Protein AF-A0A1B2HKQ3-F1 (afdb_monomer)

Organism: NCBI:txid1586287

Foldseek 3Di:
DPPPDDPDDPDPLFQDADDDPLVVLLVVLLVVLVVCLVPDDLVRLPPSLVVLVVVLVVLLVSLVVSLVVSCVVLVVVLVVLVVVLVVLVVVLVVLVVLLVVLVVLLVVLVVVCVVVPVPPPPPPVVLVVLVVVLVVLLVVQLVLQLLVQVVVVDDSVVSSVVSNVVSVLLLVLLLVLLLCVLVVVNVVSVVSVVVSLVSLVVSLVSLLVDQRQPPPPDDPDPDDPDRDPRDSVVSVVSSVVSSVSSVVSSNSSSVSSNVVDDVSVVSSVVSVVSSVVSVVSSVVSVVVSVVSVVSSVVSVVSSVVSVVVSVVSSVVSVVSSVVSSLSSLVSNCVSVVDPVSVVVSPDDDDPPDDPPPPVPPPDPD

Solvent-accessible surface area (backbone atoms only — not comparable to full-atom values): 20436 Å² total; per-residue (Å²): 134,82,80,76,72,76,77,73,76,77,72,79,79,71,70,76,72,85,80,79,63,63,65,61,52,51,52,50,50,54,54,50,58,58,73,41,67,88,74,58,57,94,87,53,67,56,64,62,48,51,48,41,48,53,49,32,52,49,52,42,51,52,47,51,52,52,48,52,56,48,48,66,63,49,49,57,59,45,49,52,34,47,52,52,40,54,55,40,50,53,53,42,53,54,32,50,52,47,27,53,54,27,48,50,51,32,52,53,36,47,57,60,41,61,78,49,62,91,61,79,68,67,83,48,69,61,59,58,55,48,54,52,50,51,53,52,39,53,51,51,49,47,58,58,37,49,64,57,41,69,68,72,77,63,60,67,66,64,39,51,51,50,35,52,52,48,52,51,51,46,49,48,34,25,25,49,20,15,45,24,49,63,70,68,38,54,69,64,17,48,51,33,49,51,54,40,51,50,53,51,51,52,53,30,48,53,39,47,78,48,65,72,79,80,73,76,87,80,65,102,61,94,73,78,90,75,78,73,78,87,59,67,68,58,20,54,52,52,23,50,52,49,48,51,50,52,52,51,43,35,49,50,37,15,54,49,29,33,72,66,61,46,72,60,57,58,49,34,55,49,29,51,52,48,26,52,53,30,47,54,49,34,55,54,44,52,52,56,41,53,54,39,48,51,55,36,50,52,47,53,51,42,55,58,48,33,54,49,48,51,54,52,48,46,51,50,45,50,50,51,33,53,51,52,42,54,50,48,45,50,56,49,32,71,70,68,73,44,75,77,56,53,64,64,63,72,56,79,85,66,82,79,76,62,84,73,63,80,81,61,78,67,73,85,126

pLDDT: mean 83.68, std 14.8, range [41.81, 98.38]

Radius of gyration: 51.33 Å; Cα contacts (8 Å, |Δi|>4): 233; chains: 1; bounding box: 88×63×140 Å

Mean predicted aligned error: 11.17 Å

Secondary structure (DSSP, 8-state):
----------------PPPP-HHHHHHHHHHHHHHTTTT--TT--HHHHHHHHHHHHHHHHHHHHHHHHHHHHHHHHHHHHHHHHHHHHHHHHHHHHHHHHHHHHHHHHHHHHHTTGGG-SSS-HHHHHHHHHHHHHHHHHHHHHHHHHGGG---HHHHHHHHHHHHHHHHHHHHHHHHHHHTT-HHHHHHHHHHHHHHHHHHHHHHHHS------TT----S--------THHHHHHHHHHHHHHHHHHHHHHHHHHHH--HHHHHHHHHHHHHHHHHHHHHHHHHHHHHHHHHHHHHHHHHHHHHHHHHHHHHHHHHHHHHHHHHHHHHHHHHH--GGGGGGGG----SS--TTTTT------

Nearest PDB structures (foldseek):
  3ja6-assembly1_I  TM=2.914E-01  e=5.028E-02  Escherichia coli
  8tv0-assembly1_E  TM=2.842E-01  e=2.192E-01  Xenorhabdus nematophila
  8i7o-assembly1_B3  TM=1.905E-01  e=9.145E-02  Mus musculus
  7zr1-assembly1_D  TM=2.019E-01  e=3.808E-01  Thermochaetoides thermophila
  9cpc-assembly1_3R  TM=2.700E-01  e=2.631E+00  Sus scrofa

Sequence (365 aa):
MSVARKPEEPQSLEFTPSAVDEAAARAEVERLAEGLRHSVDEAVGHPLDNLINAWSDKWVADAEAEHATYLARVEAPLGAANTRLNELDVVRTLAARRVDETEQARSAAVATLDNDKPLLGGRPRATYLHVLALLFTAGADVAAFILVVNRMGGQTFVNAMLVVGLSVCVLYLAHTAGTLVHKKKYVLSALCLVVWLAVGLLVAWIRLITPSSVRTQGKLTLGTSQRVAENPDYAYAGAGMFLALYIGGGLAACIGAYLTHHEGRSSFVATVRANRRAADQLKQTEGTHGDARKVWQAQVAARDAAAKVLAQQVARRRALAEELKQYARVLFAQKARDPSVTDAILAQDHRPYDYTTNGSSGRPS

Structure (mmCIF, N/CA/C/O backbone):
data_AF-A0A1B2HKQ3-F1
#
_entry.id   AF-A0A1B2HKQ3-F1
#
loop_
_atom_site.group_PDB
_atom_site.id
_atom_site.type_symbol
_atom_site.label_atom_id
_atom_site.label_alt_id
_atom_site.label_comp_id
_atom_site.label_asym_id
_atom_site.label_entity_id
_atom_site.label_seq_id
_atom_site.pdbx_PDB_ins_code
_atom_site.Cartn_x
_atom_site.Cartn_y
_atom_site.Cartn_z
_atom_site.occupancy
_atom_site.B_iso_or_equiv
_atom_site.auth_seq_id
_atom_site.auth_comp_id
_atom_site.auth_asym_id
_atom_site.auth_atom_id
_atom_site.pdbx_PDB_model_num
ATOM 1 N N . MET A 1 1 ? 13.974 14.092 14.464 1.00 44.88 1 MET A N 1
ATOM 2 C CA . MET A 1 1 ? 13.319 14.614 13.247 1.00 44.88 1 MET A CA 1
ATOM 3 C C . MET A 1 1 ? 14.271 14.365 12.091 1.00 44.88 1 MET A C 1
ATOM 5 O O . MET A 1 1 ? 15.278 15.048 11.999 1.00 44.88 1 MET A O 1
ATOM 9 N N . SER A 1 2 ? 14.036 13.306 11.311 1.00 53.97 2 SER A N 1
ATOM 10 C CA . SER A 1 2 ? 14.840 13.021 10.119 1.00 53.97 2 SER A CA 1
ATOM 11 C C . SER A 1 2 ? 14.457 14.043 9.054 1.00 53.97 2 SER A C 1
ATOM 13 O O . SER A 1 2 ? 13.272 14.181 8.747 1.00 53.97 2 SER A O 1
ATOM 15 N N . VAL A 1 3 ? 15.425 14.816 8.562 1.00 55.97 3 VAL A N 1
ATOM 16 C CA . VAL A 1 3 ? 15.211 15.742 7.448 1.00 55.97 3 VAL A CA 1
ATOM 17 C C . VAL A 1 3 ? 14.876 14.877 6.240 1.00 55.97 3 VAL A C 1
ATOM 19 O O . VAL A 1 3 ? 15.748 14.198 5.703 1.00 55.97 3 VAL A O 1
ATOM 22 N N . ALA A 1 4 ? 13.597 14.842 5.863 1.00 58.12 4 ALA A N 1
ATOM 23 C CA . ALA A 1 4 ? 13.147 14.167 4.658 1.00 58.12 4 ALA A CA 1
ATOM 24 C C . ALA A 1 4 ? 13.872 14.817 3.475 1.00 58.12 4 ALA A C 1
ATOM 26 O O . ALA A 1 4 ? 13.554 15.939 3.079 1.00 58.12 4 ALA A O 1
ATOM 27 N N . ARG A 1 5 ? 14.914 14.143 2.976 1.00 67.62 5 ARG A N 1
ATOM 28 C CA . ARG A 1 5 ? 15.655 14.559 1.789 1.00 67.62 5 ARG A CA 1
ATOM 29 C C . ARG A 1 5 ? 14.618 14.698 0.680 1.00 67.62 5 ARG A C 1
ATOM 31 O O . ARG A 1 5 ? 13.902 13.736 0.402 1.00 67.62 5 ARG A O 1
ATOM 38 N N . LYS A 1 6 ? 14.474 15.910 0.135 1.00 68.38 6 LYS A N 1
ATOM 39 C CA . LYS A 1 6 ? 13.569 16.177 -0.986 1.00 68.38 6 LYS A CA 1
ATOM 40 C C . LYS A 1 6 ? 13.891 15.118 -2.049 1.00 68.38 6 LYS A C 1
ATOM 42 O O . LYS A 1 6 ? 15.076 14.996 -2.364 1.00 68.38 6 LYS A O 1
ATOM 47 N N . PRO A 1 7 ? 12.923 14.300 -2.497 1.00 66.44 7 PRO A N 1
ATOM 48 C CA . PRO A 1 7 ? 13.200 13.301 -3.516 1.00 66.44 7 PRO A CA 1
ATOM 49 C C . PRO A 1 7 ? 13.776 14.059 -4.707 1.00 66.44 7 PRO A C 1
ATOM 51 O O . PRO A 1 7 ? 13.120 14.963 -5.225 1.00 66.44 7 PRO A O 1
ATOM 54 N N . GLU A 1 8 ? 15.040 13.786 -5.039 1.00 64.75 8 GLU A N 1
ATOM 55 C CA . GLU A 1 8 ? 15.622 14.274 -6.282 1.00 64.75 8 GLU A CA 1
ATOM 56 C C . GLU A 1 8 ? 14.671 13.826 -7.382 1.00 64.75 8 GLU A C 1
ATOM 58 O O . GLU A 1 8 ? 14.312 12.645 -7.451 1.00 64.75 8 GLU A O 1
ATOM 63 N N . GLU A 1 9 ? 14.167 14.788 -8.156 1.00 59.38 9 GLU A N 1
ATOM 64 C CA . GLU A 1 9 ? 13.337 14.464 -9.303 1.00 59.38 9 GLU A CA 1
ATOM 65 C C . GLU A 1 9 ? 14.129 13.465 -10.145 1.00 59.38 9 GLU A C 1
ATOM 67 O O . GLU A 1 9 ? 15.300 13.729 -10.442 1.00 59.38 9 GLU A O 1
ATOM 72 N N . PRO A 1 10 ? 13.553 12.290 -10.450 1.00 61.53 10 PRO A N 1
ATOM 73 C CA . PRO A 1 10 ? 14.262 11.286 -11.214 1.00 61.53 10 PRO A CA 1
ATOM 74 C C . PRO A 1 10 ? 14.663 11.944 -12.529 1.00 61.53 10 PRO A C 1
ATOM 76 O O . PRO A 1 10 ? 13.790 12.320 -13.313 1.00 61.53 10 PRO A O 1
ATOM 79 N N . GLN A 1 11 ? 15.971 12.133 -12.744 1.00 68.12 11 GLN A N 1
ATOM 80 C CA . GLN A 1 11 ? 16.487 12.553 -14.043 1.00 68.12 11 GLN A CA 1
ATOM 81 C C . GLN A 1 11 ? 15.817 11.664 -15.084 1.00 68.12 11 GLN A C 1
ATOM 83 O O . GLN A 1 11 ? 15.795 10.443 -14.912 1.00 68.12 11 GLN A O 1
ATOM 88 N N . SER A 1 12 ? 15.204 12.265 -16.103 1.00 66.62 12 SER A N 1
ATOM 89 C CA . SER A 1 12 ? 14.512 11.515 -17.145 1.00 66.62 12 SER A CA 1
ATOM 90 C C . SER A 1 12 ? 15.487 10.496 -17.732 1.00 66.62 12 SER A C 1
ATOM 92 O O . SER A 1 12 ? 16.436 10.870 -18.421 1.00 66.62 12 SER A O 1
ATOM 94 N N . LEU A 1 13 ? 15.279 9.212 -17.423 1.00 80.25 13 LEU A N 1
ATOM 95 C CA . LEU A 1 13 ? 16.104 8.090 -17.884 1.00 80.25 13 LEU A CA 1
ATOM 96 C C . LEU A 1 13 ? 15.769 7.756 -19.344 1.00 80.25 13 LEU A C 1
ATOM 98 O O . LEU A 1 13 ? 15.523 6.602 -19.694 1.00 80.25 13 LEU A O 1
ATOM 102 N N . GLU A 1 14 ? 15.690 8.777 -20.189 1.00 94.06 14 GLU A N 1
ATOM 103 C CA . GLU A 1 14 ? 15.475 8.615 -21.616 1.00 94.06 14 GLU A CA 1
ATOM 104 C C . GLU A 1 14 ? 16.791 8.179 -22.265 1.00 94.06 14 GLU A C 1
ATOM 106 O O . GLU A 1 14 ? 17.855 8.751 -22.014 1.00 94.06 14 GLU A O 1
ATOM 111 N N . PHE A 1 15 ? 16.732 7.106 -23.051 1.00 96.75 15 PHE A N 1
ATOM 112 C CA . PHE A 1 15 ? 17.886 6.618 -23.789 1.00 96.75 15 PHE A CA 1
ATOM 113 C C . PHE A 1 15 ? 18.048 7.424 -25.078 1.00 96.75 15 PHE A C 1
ATOM 115 O O . PHE A 1 15 ? 17.301 7.228 -26.036 1.00 96.75 15 PHE A O 1
ATOM 122 N N . THR A 1 16 ? 19.054 8.295 -25.098 1.00 96.69 16 THR A N 1
ATOM 123 C CA . THR A 1 16 ? 19.409 9.108 -26.266 1.00 96.69 16 THR A CA 1
ATOM 124 C C . THR A 1 16 ? 20.813 8.722 -26.727 1.00 96.69 16 THR A C 1
ATOM 126 O O . THR A 1 16 ? 21.783 9.211 -26.145 1.00 96.69 16 THR A O 1
ATOM 129 N N . PRO A 1 17 ? 20.951 7.822 -27.718 1.00 96.12 17 PRO A N 1
ATOM 130 C CA . PRO A 1 17 ? 22.262 7.428 -28.217 1.00 96.12 17 PRO A CA 1
ATOM 131 C C . PRO A 1 17 ? 22.938 8.573 -28.970 1.00 96.12 17 PRO A C 1
ATOM 133 O O . PRO A 1 17 ? 22.267 9.447 -29.529 1.00 96.12 17 PRO A O 1
ATOM 136 N N . SER A 1 18 ? 24.268 8.545 -29.026 1.00 97.25 18 SER A N 1
ATOM 137 C CA . SER A 1 18 ? 25.063 9.565 -29.709 1.00 97.25 18 SER A CA 1
ATOM 138 C C . SER A 1 18 ? 24.679 9.658 -31.187 1.00 97.25 18 SER A C 1
ATOM 140 O O . SER A 1 18 ? 24.504 8.649 -31.874 1.00 97.25 18 SER A O 1
ATOM 142 N N . ALA A 1 19 ? 24.539 10.877 -31.703 1.00 97.38 19 ALA A N 1
ATOM 143 C CA . ALA A 1 19 ? 24.290 11.083 -33.124 1.00 97.38 19 ALA A CA 1
ATOM 144 C C . ALA A 1 19 ? 25.555 10.765 -33.939 1.00 97.38 19 ALA A C 1
ATOM 146 O O . ALA A 1 19 ? 26.667 11.081 -33.518 1.00 97.38 19 ALA A O 1
ATOM 147 N N . VAL A 1 20 ? 25.380 10.160 -35.116 1.00 97.56 20 VAL A N 1
ATOM 148 C CA . VAL A 1 20 ? 26.464 10.042 -36.099 1.00 97.56 20 VAL A CA 1
ATOM 149 C C . VAL A 1 20 ? 26.599 11.384 -36.811 1.00 97.56 20 VAL A C 1
ATOM 151 O O . VAL A 1 20 ? 25.595 11.955 -37.237 1.00 97.56 20 VAL A O 1
ATOM 154 N N . ASP A 1 21 ? 27.825 11.885 -36.951 1.00 98.12 21 ASP A N 1
ATOM 155 C CA . ASP A 1 21 ? 28.100 13.075 -37.758 1.00 98.12 21 ASP A CA 1
ATOM 156 C C . ASP A 1 21 ? 28.038 12.711 -39.250 1.00 98.12 21 ASP A C 1
ATOM 158 O O . ASP A 1 21 ? 29.025 12.315 -39.875 1.00 98.12 21 ASP A O 1
ATOM 162 N N . GLU A 1 22 ? 26.828 12.792 -39.808 1.00 98.12 22 GLU A N 1
ATOM 163 C CA . GLU A 1 22 ? 26.546 12.455 -41.207 1.00 98.12 22 GLU A CA 1
ATOM 164 C C . GLU A 1 22 ? 27.363 13.327 -42.178 1.00 98.12 22 GLU A C 1
ATOM 166 O O . GLU A 1 22 ? 27.788 12.851 -43.232 1.00 98.12 22 GLU A O 1
ATOM 171 N N . ALA A 1 23 ? 27.619 14.592 -41.823 1.00 97.88 23 ALA A N 1
ATOM 172 C CA . ALA A 1 23 ? 28.367 15.524 -42.660 1.00 97.88 23 ALA A CA 1
ATOM 173 C C . ALA A 1 23 ? 29.856 15.163 -42.699 1.00 97.88 23 ALA A C 1
ATOM 175 O O . ALA A 1 23 ? 30.442 15.107 -43.782 1.00 97.88 23 ALA A O 1
ATOM 176 N N . ALA A 1 24 ? 30.450 14.850 -41.543 1.00 98.00 24 ALA A N 1
ATOM 177 C CA . ALA A 1 24 ? 31.829 14.379 -41.475 1.00 98.00 24 ALA A CA 1
ATOM 178 C C . ALA A 1 24 ? 32.014 13.051 -42.224 1.00 98.00 24 ALA A C 1
ATOM 180 O O . ALA A 1 24 ? 32.982 12.896 -42.966 1.00 98.00 24 ALA A O 1
ATOM 181 N N . ALA A 1 25 ? 31.063 12.118 -42.093 1.00 97.94 25 ALA A N 1
ATOM 182 C CA . ALA A 1 25 ? 31.102 10.855 -42.826 1.00 97.94 25 ALA A CA 1
ATOM 183 C C . ALA A 1 25 ? 31.064 11.073 -44.350 1.00 97.94 25 ALA A C 1
ATOM 185 O O . ALA A 1 25 ? 31.863 10.481 -45.074 1.00 97.94 25 ALA A O 1
ATOM 186 N N . ARG A 1 26 ? 30.189 11.963 -44.846 1.00 98.00 26 ARG A N 1
ATOM 187 C CA . ARG A 1 26 ? 30.122 12.321 -46.276 1.00 98.00 26 ARG A CA 1
ATOM 188 C C . ARG A 1 26 ? 31.409 12.978 -46.772 1.00 98.00 26 ARG A C 1
ATOM 190 O O . ARG A 1 26 ? 31.911 12.588 -47.824 1.00 98.00 26 ARG A O 1
ATOM 197 N N . ALA A 1 27 ? 31.950 13.930 -46.012 1.00 97.81 27 ALA A N 1
ATOM 198 C CA . ALA A 1 27 ? 33.204 14.602 -46.351 1.00 97.81 27 ALA A CA 1
ATOM 199 C C . ALA A 1 27 ? 34.378 13.611 -46.431 1.00 97.81 27 ALA A C 1
ATOM 201 O O . ALA A 1 27 ? 35.222 13.710 -47.320 1.00 97.81 27 ALA A O 1
ATOM 202 N N . GLU A 1 28 ? 34.410 12.615 -45.543 1.00 97.75 28 GLU A N 1
ATOM 203 C CA . GLU A 1 28 ? 35.435 11.574 -45.559 1.00 97.75 28 GLU A CA 1
ATOM 204 C C . GLU A 1 28 ? 35.293 10.632 -46.766 1.00 97.75 28 GLU A C 1
ATOM 206 O O . GLU A 1 28 ? 36.295 10.317 -47.411 1.00 97.75 28 GLU A O 1
ATOM 211 N N . VAL A 1 29 ? 34.067 10.230 -47.133 1.00 96.44 29 VAL A N 1
ATOM 212 C CA . VAL A 1 29 ? 33.820 9.465 -48.373 1.00 96.44 29 VAL A CA 1
ATOM 213 C C . VAL A 1 29 ? 34.310 10.237 -49.596 1.00 96.44 29 VAL A C 1
ATOM 215 O O . VAL A 1 29 ? 34.995 9.667 -50.443 1.00 96.44 29 VAL A O 1
ATOM 218 N N . GLU A 1 30 ? 34.009 11.533 -49.682 1.00 96.38 30 GLU A N 1
ATOM 219 C CA . GLU A 1 30 ? 34.447 12.385 -50.790 1.00 96.38 30 GLU A CA 1
ATOM 220 C C . GLU A 1 30 ? 35.976 12.482 -50.866 1.00 96.38 30 GLU A C 1
ATOM 222 O O . GLU A 1 30 ? 36.567 12.290 -51.935 1.00 96.38 30 GLU A O 1
ATOM 227 N N . ARG A 1 31 ? 36.627 12.690 -49.715 1.00 96.19 31 ARG A N 1
ATOM 228 C CA . ARG A 1 31 ? 38.088 12.724 -49.596 1.00 96.19 31 ARG A CA 1
ATOM 229 C C . ARG A 1 31 ? 38.725 11.414 -50.069 1.00 96.19 31 ARG A C 1
ATOM 231 O O . ARG A 1 31 ? 39.710 11.440 -50.809 1.00 96.19 31 ARG A O 1
ATOM 238 N N . LEU A 1 32 ? 38.177 10.270 -49.657 1.00 94.50 32 LEU A N 1
ATOM 239 C CA . LEU A 1 32 ? 38.672 8.947 -50.049 1.00 94.50 32 LEU A CA 1
ATOM 240 C C . LEU A 1 32 ? 38.432 8.659 -51.535 1.00 94.50 32 LEU A C 1
ATOM 242 O O . LEU A 1 32 ? 39.331 8.162 -52.211 1.00 94.50 32 LEU A O 1
ATOM 246 N N . ALA A 1 33 ? 37.264 9.027 -52.063 1.00 91.81 33 ALA A N 1
ATOM 247 C CA . ALA A 1 33 ? 36.940 8.877 -53.478 1.00 91.81 33 ALA A CA 1
ATOM 248 C C . ALA A 1 33 ? 37.839 9.740 -54.387 1.00 91.81 33 ALA A C 1
ATOM 250 O O . ALA A 1 33 ? 38.111 9.354 -55.521 1.00 91.81 33 ALA A O 1
ATOM 251 N N . GLU A 1 34 ? 38.318 10.907 -53.934 1.00 92.62 34 GLU A N 1
ATOM 252 C CA . GLU A 1 34 ? 39.339 11.683 -54.665 1.00 92.62 34 GLU A CA 1
ATOM 253 C C . GLU A 1 34 ? 40.713 11.008 -54.631 1.00 92.62 34 GLU A C 1
ATOM 255 O O . GLU A 1 34 ? 41.362 10.895 -55.668 1.00 92.62 34 GLU A O 1
ATOM 260 N N . GLY A 1 35 ? 41.137 10.495 -53.472 1.00 90.81 35 GLY A N 1
ATOM 261 C CA . GLY A 1 35 ? 42.428 9.809 -53.343 1.00 90.81 35 GLY A CA 1
ATOM 262 C C . GLY A 1 35 ? 42.538 8.528 -54.178 1.00 90.81 35 GLY A C 1
ATOM 263 O O . GLY A 1 35 ? 43.623 8.178 -54.637 1.00 90.81 35 GLY A O 1
ATOM 264 N N . LEU A 1 36 ? 41.415 7.848 -54.411 1.00 89.31 36 LEU A N 1
ATOM 265 C CA . LEU A 1 36 ? 41.335 6.595 -55.166 1.00 89.31 36 LEU A CA 1
ATOM 266 C C . LEU A 1 36 ? 41.244 6.774 -56.693 1.00 89.31 36 LEU A C 1
ATOM 268 O O . LEU A 1 36 ? 41.207 5.794 -57.436 1.00 89.31 36 LEU A O 1
ATOM 272 N N . ARG A 1 37 ? 41.246 8.016 -57.188 1.00 81.38 37 ARG A N 1
ATOM 273 C CA . ARG A 1 37 ? 40.987 8.352 -58.598 1.00 81.38 37 ARG A CA 1
ATOM 274 C C . ARG A 1 37 ? 41.890 7.648 -59.621 1.00 81.38 37 ARG A C 1
ATOM 276 O O . ARG A 1 37 ? 41.465 7.445 -60.752 1.00 81.38 37 ARG A O 1
ATOM 283 N N . HIS A 1 38 ? 43.128 7.318 -59.260 1.00 81.94 38 HIS A N 1
ATOM 284 C CA . HIS A 1 38 ? 44.114 6.728 -60.178 1.00 81.94 38 HIS A CA 1
ATOM 285 C C . HIS A 1 38 ? 44.447 5.263 -59.872 1.00 81.94 38 HIS A C 1
ATOM 287 O O . HIS A 1 38 ? 45.300 4.684 -60.539 1.00 81.94 38 HIS A O 1
ATOM 293 N N . SER A 1 39 ? 43.819 4.678 -58.851 1.00 75.69 39 SER A N 1
ATOM 294 C CA . SER A 1 39 ? 44.168 3.355 -58.321 1.00 75.69 39 SER A CA 1
ATOM 295 C C . SER A 1 39 ? 43.028 2.340 -58.379 1.00 75.69 39 SER A C 1
ATOM 297 O O . SER A 1 39 ? 43.243 1.177 -58.044 1.00 75.69 39 SER A O 1
ATOM 299 N N . VAL A 1 40 ? 41.834 2.754 -58.802 1.00 65.62 40 VAL A N 1
ATOM 300 C CA . VAL A 1 40 ? 40.658 1.886 -58.893 1.00 65.62 40 VAL A CA 1
ATOM 301 C C . VAL A 1 40 ? 40.451 1.492 -60.351 1.00 65.62 40 VAL A C 1
ATOM 303 O O . VAL A 1 40 ? 39.981 2.290 -61.156 1.00 65.62 40 VAL A O 1
ATOM 306 N N . ASP A 1 41 ? 40.839 0.260 -60.678 1.00 64.81 41 ASP A N 1
ATOM 307 C CA . ASP A 1 41 ? 40.326 -0.452 -61.851 1.00 64.81 41 ASP A CA 1
ATOM 308 C C . ASP A 1 41 ? 38.812 -0.679 -61.648 1.00 64.81 41 ASP A C 1
ATOM 310 O O . ASP A 1 41 ? 38.362 -0.846 -60.511 1.00 64.81 41 ASP A O 1
ATOM 314 N N . GLU A 1 42 ? 38.009 -0.644 -62.710 1.00 57.59 42 GLU A N 1
ATOM 315 C CA . GLU A 1 42 ? 36.533 -0.575 -62.673 1.00 57.59 42 GLU A CA 1
ATOM 316 C C . GLU A 1 42 ? 35.877 -1.737 -61.900 1.00 57.59 42 GLU A C 1
ATOM 318 O O . GLU A 1 42 ? 34.749 -1.624 -61.421 1.00 57.59 42 GLU A O 1
ATOM 323 N N . ALA A 1 43 ? 36.610 -2.833 -61.685 1.00 56.06 43 ALA A N 1
ATOM 324 C CA . ALA A 1 43 ? 36.193 -3.975 -60.873 1.00 56.06 43 ALA A CA 1
ATOM 325 C C . ALA A 1 43 ? 36.363 -3.785 -59.344 1.00 56.06 43 ALA A C 1
ATOM 327 O O . ALA A 1 43 ? 35.938 -4.635 -58.560 1.00 56.06 43 ALA A O 1
ATOM 328 N N . VAL A 1 44 ? 36.991 -2.698 -58.883 1.00 56.84 44 VAL A N 1
ATOM 329 C CA . VAL A 1 44 ? 37.481 -2.539 -57.500 1.00 56.84 44 VAL A CA 1
ATOM 330 C C . VAL A 1 44 ? 36.648 -1.525 -56.703 1.00 56.84 44 VAL A C 1
ATOM 332 O O . VAL A 1 44 ? 37.153 -0.903 -55.782 1.00 56.84 44 VAL A O 1
ATOM 335 N N . GLY A 1 45 ? 35.348 -1.362 -56.972 1.00 61.41 45 GLY A N 1
ATOM 336 C CA . GLY A 1 45 ? 34.445 -0.574 -56.102 1.00 61.41 45 GLY A CA 1
ATOM 337 C C . GLY A 1 45 ? 34.322 -1.118 -54.660 1.00 61.41 45 GLY A C 1
ATOM 338 O O . GLY A 1 45 ? 33.882 -0.422 -53.747 1.00 61.41 45 GLY A O 1
ATOM 339 N N . HIS A 1 46 ? 34.774 -2.353 -54.431 1.00 70.44 46 HIS A N 1
ATOM 340 C CA . HIS A 1 46 ? 34.650 -3.085 -53.171 1.00 70.44 46 HIS A CA 1
ATOM 341 C C . HIS A 1 46 ? 35.364 -2.495 -51.936 1.00 70.44 46 HIS A C 1
ATOM 343 O O . HIS A 1 46 ? 34.792 -2.592 -50.851 1.00 70.44 46 HIS A O 1
ATOM 349 N N . PRO A 1 47 ? 36.575 -1.903 -51.993 1.00 83.88 47 PRO A N 1
ATOM 350 C CA . PRO A 1 47 ? 37.276 -1.463 -50.788 1.00 83.88 47 PRO A CA 1
ATOM 351 C C . PRO A 1 47 ? 36.588 -0.303 -50.066 1.00 83.88 47 PRO A C 1
ATOM 353 O O . PRO A 1 47 ? 36.577 -0.298 -48.836 1.00 83.88 47 PRO A O 1
ATOM 356 N N . LEU A 1 48 ? 36.000 0.658 -50.793 1.00 88.00 48 LEU A N 1
ATOM 357 C CA . LEU A 1 48 ? 35.294 1.779 -50.163 1.00 88.00 48 LEU A CA 1
ATOM 358 C C . LEU A 1 48 ? 33.940 1.333 -49.596 1.00 88.00 48 LEU A C 1
ATOM 360 O O . LEU A 1 48 ? 33.614 1.699 -48.470 1.00 88.00 48 LEU A O 1
ATOM 364 N N . ASP A 1 49 ? 33.212 0.463 -50.303 1.00 89.38 49 ASP A N 1
ATOM 365 C CA . ASP A 1 49 ? 31.980 -0.147 -49.785 1.00 89.38 49 ASP A CA 1
ATOM 366 C C . ASP A 1 49 ? 32.258 -0.977 -48.516 1.00 89.38 49 ASP A C 1
ATOM 368 O O . ASP A 1 49 ? 31.524 -0.875 -47.529 1.00 89.38 49 ASP A O 1
ATOM 372 N N . ASN A 1 50 ? 33.362 -1.733 -48.489 1.00 88.00 50 ASN A N 1
ATOM 373 C CA . ASN A 1 50 ? 33.817 -2.476 -47.309 1.00 88.00 50 ASN A CA 1
ATOM 374 C C . ASN A 1 50 ? 34.216 -1.557 -46.151 1.00 88.00 50 ASN A C 1
ATOM 376 O O . ASN A 1 50 ? 33.919 -1.861 -44.996 1.00 88.00 50 ASN A O 1
ATOM 380 N N . LEU A 1 51 ? 34.854 -0.421 -46.436 1.00 91.38 51 LEU A N 1
ATOM 381 C CA . LEU A 1 51 ? 35.182 0.566 -45.413 1.00 91.38 51 LEU A CA 1
ATOM 382 C C . LEU A 1 51 ? 33.921 1.216 -44.826 1.00 91.38 51 LEU A C 1
ATOM 384 O O . LEU A 1 51 ? 33.811 1.331 -43.607 1.00 91.38 51 LEU A O 1
ATOM 388 N N . ILE A 1 52 ? 32.951 1.587 -45.667 1.00 93.69 52 ILE A N 1
ATOM 389 C CA . ILE A 1 52 ? 31.663 2.144 -45.225 1.00 93.69 52 ILE A CA 1
ATOM 390 C C . ILE A 1 52 ? 30.886 1.110 -44.398 1.00 93.69 52 ILE A C 1
ATOM 392 O O . ILE A 1 52 ? 30.292 1.456 -43.377 1.00 93.69 52 ILE A O 1
ATOM 396 N N . ASN A 1 53 ? 30.933 -0.170 -44.780 1.00 92.75 53 ASN A N 1
ATOM 397 C CA . ASN A 1 53 ? 30.405 -1.262 -43.962 1.00 92.75 53 ASN A CA 1
ATOM 398 C C . ASN A 1 53 ? 31.083 -1.321 -42.591 1.00 92.75 53 ASN A C 1
ATOM 400 O O . ASN A 1 53 ? 30.391 -1.329 -41.578 1.00 92.75 53 ASN A O 1
ATOM 404 N N . ALA A 1 54 ? 32.416 -1.275 -42.546 1.00 93.12 54 ALA A N 1
ATOM 405 C CA . ALA A 1 54 ? 33.155 -1.277 -41.288 1.00 93.12 54 ALA A CA 1
ATOM 406 C C . ALA A 1 54 ? 32.808 -0.064 -40.402 1.00 93.12 54 ALA A C 1
ATOM 408 O O . ALA A 1 54 ? 32.701 -0.200 -39.183 1.00 93.12 54 ALA A O 1
ATOM 409 N N . TRP A 1 55 ? 32.578 1.118 -40.988 1.00 96.69 55 TRP A N 1
ATOM 410 C CA . TRP A 1 55 ? 32.073 2.281 -40.248 1.00 96.69 55 TRP A CA 1
ATOM 411 C C . TRP A 1 55 ? 30.657 2.061 -39.725 1.00 96.69 55 TRP A C 1
ATOM 413 O O . TRP A 1 55 ? 30.401 2.349 -38.560 1.00 96.69 55 TRP A O 1
ATOM 423 N N . SER A 1 56 ? 29.757 1.514 -40.547 1.00 96.12 56 SER A N 1
ATOM 424 C CA . SER A 1 56 ? 28.398 1.154 -40.137 1.00 96.12 56 SER A CA 1
ATOM 425 C C . SER A 1 56 ? 28.403 0.191 -38.956 1.00 96.12 56 SER A C 1
ATOM 427 O O . SER A 1 56 ? 27.640 0.389 -38.014 1.00 96.12 56 SER A O 1
ATOM 429 N N . ASP A 1 57 ? 29.241 -0.843 -39.008 1.00 95.31 57 ASP A N 1
ATOM 430 C CA . ASP A 1 57 ? 29.352 -1.851 -37.957 1.00 95.31 57 ASP A CA 1
ATOM 431 C C . ASP A 1 57 ? 29.911 -1.234 -36.677 1.00 95.31 57 ASP A C 1
ATOM 433 O O . ASP A 1 57 ? 29.368 -1.466 -35.599 1.00 95.31 57 ASP A O 1
ATOM 437 N N . LYS A 1 58 ? 30.924 -0.363 -36.795 1.00 96.31 58 LYS A N 1
ATOM 438 C CA . LYS A 1 58 ? 31.434 0.418 -35.665 1.00 96.31 58 LYS A CA 1
ATOM 439 C C . LYS A 1 58 ? 30.345 1.298 -35.055 1.00 96.31 58 LYS A C 1
ATOM 441 O O . LYS A 1 58 ? 30.142 1.248 -33.848 1.00 96.31 58 LYS A O 1
ATOM 446 N N . TRP A 1 59 ? 29.617 2.072 -35.863 1.00 97.75 59 TRP A N 1
ATOM 447 C CA . TRP A 1 59 ? 28.529 2.901 -35.352 1.00 97.75 59 TRP A CA 1
ATOM 448 C C . TRP A 1 59 ? 27.480 2.032 -34.664 1.00 97.75 59 TRP A C 1
ATOM 450 O O . TRP A 1 59 ? 27.071 2.352 -33.560 1.00 97.75 59 TRP A O 1
ATOM 460 N N . VAL A 1 60 ? 27.032 0.927 -35.258 1.00 97.50 60 VAL A N 1
ATOM 461 C CA . VAL A 1 60 ? 26.070 0.024 -34.603 1.00 97.50 60 VAL A CA 1
ATOM 462 C C . VAL A 1 60 ? 26.607 -0.476 -33.257 1.00 97.50 60 VAL A C 1
ATOM 464 O O . VAL A 1 60 ? 25.907 -0.333 -32.255 1.00 97.50 60 VAL A O 1
ATOM 467 N N . ALA A 1 61 ? 27.855 -0.946 -33.213 1.00 96.94 61 ALA A N 1
ATOM 468 C CA . ALA A 1 61 ? 28.502 -1.405 -31.986 1.00 96.94 61 ALA A CA 1
ATOM 469 C C . ALA A 1 61 ? 28.575 -0.305 -30.910 1.00 96.94 61 ALA A C 1
ATOM 471 O O . ALA A 1 61 ? 28.301 -0.575 -29.742 1.00 96.94 61 ALA A O 1
ATOM 472 N N . ASP A 1 62 ? 28.862 0.944 -31.291 1.00 97.69 62 ASP A N 1
ATOM 473 C CA . ASP A 1 62 ? 28.888 2.082 -30.367 1.00 97.69 62 ASP A CA 1
ATOM 474 C C . ASP A 1 62 ? 27.490 2.345 -29.757 1.00 97.69 62 ASP A C 1
ATOM 476 O O . ASP A 1 62 ? 27.367 2.536 -28.547 1.00 97.69 62 ASP A O 1
ATOM 480 N N . ALA A 1 63 ? 26.409 2.284 -30.553 1.00 97.81 63 ALA A N 1
ATOM 481 C CA . ALA A 1 63 ? 25.035 2.404 -30.026 1.00 97.81 63 ALA A CA 1
ATOM 482 C C . ALA A 1 63 ? 24.666 1.256 -29.080 1.00 97.81 63 ALA A C 1
ATOM 484 O O . ALA A 1 63 ? 23.994 1.474 -28.070 1.00 97.81 63 ALA A O 1
ATOM 485 N N . GLU A 1 64 ? 25.072 0.033 -29.413 1.00 98.19 64 GLU A N 1
ATOM 486 C CA . GLU A 1 64 ? 24.826 -1.138 -28.575 1.00 98.19 64 GLU A CA 1
ATOM 487 C C . GLU A 1 64 ? 25.590 -1.040 -27.247 1.00 98.19 64 GLU A C 1
ATOM 489 O O . GLU A 1 64 ? 25.019 -1.326 -26.193 1.00 98.19 64 GLU A O 1
ATOM 494 N N . ALA A 1 65 ? 26.835 -0.554 -27.264 1.00 97.94 65 ALA A N 1
ATOM 495 C CA . ALA A 1 65 ? 27.632 -0.307 -26.062 1.00 97.94 65 ALA A CA 1
ATOM 496 C C . ALA A 1 65 ? 27.024 0.795 -25.169 1.00 97.94 65 ALA A C 1
ATOM 498 O O . ALA A 1 65 ? 26.958 0.651 -23.940 1.00 97.94 65 ALA A O 1
ATOM 499 N N . GLU A 1 66 ? 26.523 1.879 -25.766 1.00 98.00 66 GLU A N 1
ATOM 500 C CA . GLU A 1 66 ? 25.782 2.926 -25.053 1.00 98.00 66 GLU A CA 1
ATOM 501 C C . GLU A 1 66 ? 24.490 2.384 -24.429 1.00 98.00 66 GLU A C 1
ATOM 503 O O . GLU A 1 66 ? 24.192 2.672 -23.265 1.00 98.00 66 GLU A O 1
ATOM 508 N N . HIS A 1 67 ? 23.740 1.559 -25.166 1.00 98.00 67 HIS A N 1
ATOM 509 C CA . HIS A 1 67 ? 22.536 0.908 -24.657 1.00 98.00 67 HIS A CA 1
ATOM 510 C C . HIS A 1 67 ? 22.852 -0.070 -23.519 1.00 98.00 67 HIS A C 1
ATOM 512 O O . HIS A 1 67 ? 22.153 -0.074 -22.509 1.00 98.00 67 HIS A O 1
ATOM 518 N N . ALA A 1 68 ? 23.932 -0.847 -23.616 1.00 97.81 68 ALA A N 1
ATOM 519 C CA . ALA A 1 68 ? 24.378 -1.724 -22.534 1.00 97.81 68 ALA A CA 1
ATOM 520 C C . ALA A 1 68 ? 24.720 -0.926 -21.262 1.00 97.81 68 ALA A C 1
ATOM 522 O O . ALA A 1 68 ? 24.309 -1.288 -20.159 1.00 97.81 68 ALA A O 1
ATOM 523 N N . THR A 1 69 ? 25.390 0.219 -21.416 1.00 96.50 69 THR A N 1
ATOM 524 C CA . THR A 1 69 ? 25.688 1.139 -20.305 1.00 96.50 69 THR A CA 1
ATOM 525 C C . THR A 1 69 ? 24.413 1.767 -19.730 1.00 96.50 69 THR A C 1
ATOM 527 O O . THR A 1 69 ? 24.300 1.994 -18.524 1.00 96.50 69 THR A O 1
ATOM 530 N N . TYR A 1 70 ? 23.424 2.067 -20.574 1.00 96.19 70 TYR A N 1
ATOM 531 C CA . TYR A 1 70 ? 22.100 2.503 -20.140 1.00 96.19 70 TYR A CA 1
ATOM 532 C C . TYR A 1 70 ? 21.383 1.416 -19.326 1.00 96.19 70 TYR A C 1
ATOM 534 O O . TYR A 1 70 ? 20.934 1.704 -18.216 1.00 96.19 70 TYR A O 1
ATOM 542 N N . LEU A 1 71 ? 21.344 0.172 -19.811 1.00 96.88 71 LEU A N 1
ATOM 543 C CA . LEU A 1 71 ? 20.710 -0.947 -19.108 1.00 96.88 71 LEU A CA 1
ATOM 544 C C . LEU A 1 71 ? 21.324 -1.162 -17.725 1.00 96.88 71 LEU A C 1
ATOM 546 O O . LEU A 1 71 ? 20.585 -1.204 -16.744 1.00 96.88 71 LEU A O 1
ATOM 550 N N . ALA A 1 72 ? 22.655 -1.164 -17.620 1.00 95.81 72 ALA A N 1
ATOM 551 C CA . ALA A 1 72 ? 23.345 -1.292 -16.337 1.00 95.81 72 ALA A CA 1
ATOM 552 C C . ALA A 1 72 ? 22.924 -0.212 -15.316 1.00 95.81 72 ALA A C 1
ATOM 554 O O . ALA A 1 72 ? 22.847 -0.480 -14.116 1.00 95.81 72 ALA A O 1
ATOM 555 N N . ARG A 1 73 ? 22.606 1.009 -15.774 1.00 94.50 73 ARG A N 1
ATOM 556 C CA . ARG A 1 73 ? 22.115 2.100 -14.911 1.00 94.50 73 ARG A CA 1
ATOM 557 C C . ARG A 1 73 ? 20.647 1.939 -14.506 1.00 94.50 73 ARG A C 1
ATOM 559 O O . ARG A 1 73 ? 20.287 2.353 -13.407 1.00 94.50 73 ARG A O 1
ATOM 566 N N . VAL A 1 74 ? 19.805 1.364 -15.366 1.00 95.31 74 VAL A N 1
ATOM 567 C CA . VAL A 1 74 ? 18.355 1.209 -15.129 1.00 95.31 74 VAL A CA 1
ATOM 568 C C . VAL A 1 74 ? 18.017 -0.069 -14.356 1.00 95.31 74 VAL A C 1
ATOM 570 O O . VAL A 1 74 ? 17.036 -0.096 -13.610 1.00 95.31 74 VAL A O 1
ATOM 573 N N . GLU A 1 75 ? 18.836 -1.116 -14.465 1.00 95.38 75 GLU A N 1
ATOM 574 C CA . GLU A 1 75 ? 18.601 -2.405 -13.804 1.00 95.38 75 GLU A CA 1
ATOM 575 C C . GLU A 1 75 ? 18.555 -2.300 -12.278 1.00 95.38 75 GLU A C 1
ATOM 577 O O . GLU A 1 75 ? 17.671 -2.889 -11.655 1.00 95.38 75 GLU A O 1
ATOM 582 N N . ALA A 1 76 ? 19.448 -1.519 -11.662 1.00 93.38 76 ALA A N 1
ATOM 583 C CA . ALA A 1 76 ? 19.463 -1.365 -10.208 1.00 93.38 76 ALA A CA 1
ATOM 584 C C . ALA A 1 76 ? 18.183 -0.678 -9.669 1.00 93.38 76 ALA A C 1
ATOM 586 O O . ALA A 1 76 ? 17.535 -1.257 -8.790 1.00 93.38 76 ALA A O 1
ATOM 587 N N . PRO A 1 77 ? 17.739 0.487 -10.192 1.00 93.62 77 PRO A N 1
ATOM 588 C CA . PRO A 1 77 ? 16.444 1.075 -9.839 1.00 93.62 77 PRO A CA 1
ATOM 589 C C . PRO A 1 77 ? 15.247 0.164 -10.127 1.00 93.62 77 PRO A C 1
ATOM 591 O O . PRO A 1 77 ? 14.333 0.083 -9.305 1.00 93.62 77 PRO A O 1
ATOM 594 N N . LEU A 1 78 ? 15.242 -0.540 -11.264 1.00 95.69 78 LEU A N 1
ATOM 595 C CA . LEU A 1 78 ? 14.173 -1.477 -11.616 1.00 95.69 78 LEU A CA 1
ATOM 596 C C . LEU A 1 78 ? 14.102 -2.644 -10.619 1.00 95.69 78 LEU A C 1
ATOM 598 O O . LEU A 1 78 ? 13.016 -2.991 -10.151 1.00 95.69 78 LEU A O 1
ATOM 602 N N . GLY A 1 79 ? 15.252 -3.211 -10.251 1.00 96.12 79 GLY A N 1
ATOM 603 C CA . GLY A 1 79 ? 15.370 -4.253 -9.236 1.00 96.12 79 GLY A CA 1
ATOM 604 C C . GLY A 1 79 ? 14.900 -3.772 -7.864 1.00 96.12 79 GLY A C 1
ATOM 605 O O . GLY A 1 79 ? 14.114 -4.457 -7.213 1.00 96.12 79 GLY A O 1
ATOM 606 N N . ALA A 1 80 ? 15.292 -2.563 -7.454 1.00 95.81 80 ALA A N 1
ATOM 607 C CA . ALA A 1 80 ? 14.830 -1.954 -6.207 1.00 95.81 80 ALA A CA 1
ATOM 608 C C . ALA A 1 80 ? 13.307 -1.730 -6.198 1.00 95.81 80 ALA A C 1
ATOM 610 O O . ALA A 1 80 ? 12.641 -2.056 -5.213 1.00 95.81 80 ALA A O 1
ATOM 611 N N . ALA A 1 81 ? 12.737 -1.233 -7.302 1.00 95.00 81 ALA A N 1
ATOM 612 C CA . ALA A 1 81 ? 11.294 -1.059 -7.450 1.00 95.00 81 ALA A CA 1
ATOM 613 C C . ALA A 1 81 ? 10.545 -2.401 -7.391 1.00 95.00 81 ALA A C 1
ATOM 615 O O . ALA A 1 81 ? 9.510 -2.496 -6.733 1.00 95.00 81 ALA A O 1
ATOM 616 N N . ASN A 1 82 ? 11.088 -3.446 -8.021 1.00 97.69 82 ASN A N 1
ATOM 617 C CA . ASN A 1 82 ? 10.519 -4.792 -7.991 1.00 97.69 82 ASN A CA 1
ATOM 618 C C . ASN A 1 82 ? 10.558 -5.405 -6.582 1.00 97.69 82 ASN A C 1
ATOM 620 O O . ASN A 1 82 ? 9.548 -5.906 -6.095 1.00 97.69 82 ASN A O 1
ATOM 624 N N . THR A 1 83 ? 11.697 -5.314 -5.887 1.00 97.62 83 THR A N 1
ATOM 625 C CA . THR A 1 83 ? 11.822 -5.762 -4.491 1.00 97.62 83 THR A CA 1
ATOM 626 C C . THR A 1 83 ? 10.822 -5.039 -3.598 1.00 97.62 83 THR A C 1
ATOM 628 O O . THR A 1 83 ? 10.115 -5.677 -2.821 1.00 97.62 83 THR A O 1
ATOM 631 N N . ARG A 1 84 ? 10.689 -3.717 -3.759 1.00 96.50 84 ARG A N 1
ATOM 632 C CA . ARG A 1 84 ? 9.727 -2.926 -2.991 1.00 96.50 84 ARG A CA 1
ATOM 633 C C . ARG A 1 84 ? 8.279 -3.337 -3.257 1.00 96.50 84 ARG A C 1
ATOM 635 O O . ARG A 1 84 ? 7.477 -3.364 -2.324 1.00 96.50 84 ARG A O 1
ATOM 642 N N . LEU A 1 85 ? 7.940 -3.642 -4.508 1.00 97.56 85 LEU A N 1
ATOM 643 C CA . LEU A 1 85 ? 6.618 -4.140 -4.876 1.00 97.56 85 LEU A CA 1
ATOM 644 C C . LEU A 1 85 ? 6.331 -5.487 -4.193 1.00 97.56 85 LEU A C 1
ATOM 646 O O . LEU A 1 85 ? 5.301 -5.619 -3.537 1.00 97.56 85 LEU A O 1
ATOM 650 N N . ASN A 1 86 ? 7.285 -6.422 -4.234 1.00 97.81 86 ASN A N 1
ATOM 651 C CA . ASN A 1 86 ? 7.165 -7.732 -3.584 1.00 97.81 86 ASN A CA 1
ATOM 652 C C . ASN A 1 86 ? 7.001 -7.624 -2.057 1.00 97.81 86 ASN A C 1
ATOM 654 O O . ASN A 1 86 ? 6.186 -8.329 -1.465 1.00 97.81 86 ASN A O 1
ATOM 658 N N . GLU A 1 87 ? 7.742 -6.724 -1.401 1.00 97.50 87 GLU A N 1
ATOM 659 C CA . GLU A 1 87 ? 7.560 -6.446 0.031 1.00 97.50 87 GLU A CA 1
ATOM 660 C C . GLU A 1 87 ? 6.135 -5.965 0.338 1.00 97.50 87 GLU A C 1
ATOM 662 O O . GLU A 1 87 ? 5.506 -6.417 1.299 1.00 97.50 87 GLU A O 1
ATOM 667 N N . LEU A 1 88 ? 5.615 -5.043 -0.478 1.00 97.44 88 LEU A N 1
ATOM 668 C CA . LEU A 1 88 ? 4.270 -4.500 -0.307 1.00 97.44 88 LEU A CA 1
ATOM 669 C C . LEU A 1 88 ? 3.184 -5.543 -0.586 1.00 97.44 88 LEU A C 1
ATOM 671 O O . LEU A 1 88 ? 2.157 -5.509 0.088 1.00 97.44 88 LEU A O 1
ATOM 675 N N . ASP A 1 89 ? 3.412 -6.491 -1.494 1.00 98.25 89 ASP A N 1
ATOM 676 C CA . ASP A 1 89 ? 2.502 -7.615 -1.739 1.00 98.25 89 ASP A CA 1
ATOM 677 C C . ASP A 1 89 ? 2.353 -8.520 -0.508 1.00 98.25 89 ASP A C 1
ATOM 679 O O . ASP A 1 89 ? 1.237 -8.914 -0.143 1.00 98.25 89 ASP A O 1
ATOM 683 N N . VAL A 1 90 ? 3.452 -8.792 0.206 1.00 98.12 90 VAL A N 1
ATOM 684 C CA . VAL A 1 90 ? 3.404 -9.543 1.472 1.00 98.12 90 VAL A CA 1
ATOM 685 C C . VAL A 1 90 ? 2.597 -8.773 2.520 1.00 98.12 90 VAL A C 1
ATOM 687 O O . VAL A 1 90 ? 1.694 -9.335 3.144 1.00 98.12 90 VAL A O 1
ATOM 690 N N . VAL A 1 91 ? 2.866 -7.473 2.689 1.00 98.06 91 VAL A N 1
ATOM 691 C CA . VAL A 1 91 ? 2.131 -6.625 3.647 1.00 98.06 91 VAL A CA 1
ATOM 692 C C . VAL A 1 91 ? 0.646 -6.548 3.293 1.00 98.06 91 VAL A C 1
ATOM 694 O O . VAL A 1 91 ? -0.200 -6.652 4.183 1.00 98.06 91 VAL A O 1
ATOM 697 N N . ARG A 1 92 ? 0.312 -6.420 2.006 1.00 97.94 92 ARG A N 1
ATOM 698 C CA . ARG A 1 92 ? -1.067 -6.408 1.504 1.00 97.94 92 ARG A CA 1
ATOM 699 C C . ARG A 1 92 ? -1.788 -7.713 1.820 1.00 97.94 92 ARG A C 1
ATOM 701 O O . ARG A 1 92 ? -2.910 -7.674 2.316 1.00 97.94 92 ARG A O 1
ATOM 708 N N . THR A 1 93 ? -1.134 -8.850 1.600 1.00 98.00 93 THR A N 1
ATOM 709 C CA . THR A 1 93 ? -1.694 -10.177 1.896 1.00 98.00 93 THR A CA 1
ATOM 710 C C . THR A 1 93 ? -1.973 -10.344 3.391 1.00 98.00 93 THR A C 1
ATOM 712 O O . THR A 1 93 ? -3.044 -10.808 3.780 1.00 98.00 93 THR A O 1
ATOM 715 N N . LEU A 1 94 ? -1.046 -9.907 4.249 1.00 98.31 94 LEU A N 1
ATOM 716 C CA . LEU A 1 94 ? -1.237 -9.927 5.702 1.00 98.31 94 LEU A CA 1
ATOM 717 C C . LEU A 1 94 ? -2.364 -8.988 6.154 1.00 98.31 94 LEU A C 1
ATOM 719 O O . LEU A 1 94 ? -3.153 -9.351 7.027 1.00 98.31 94 LEU A O 1
ATOM 723 N N . ALA A 1 95 ? -2.464 -7.795 5.563 1.00 97.81 95 ALA A N 1
ATOM 724 C CA . ALA A 1 95 ? -3.534 -6.847 5.860 1.00 97.81 95 ALA A CA 1
ATOM 725 C C . ALA A 1 95 ? -4.910 -7.395 5.448 1.00 97.81 95 ALA A C 1
ATOM 727 O O . ALA A 1 95 ? -5.853 -7.294 6.231 1.00 97.81 95 ALA A O 1
ATOM 728 N N . ALA A 1 96 ? -5.012 -8.024 4.273 1.00 98.19 96 ALA A N 1
ATOM 729 C CA . ALA A 1 96 ? -6.236 -8.672 3.805 1.00 98.19 96 ALA A CA 1
ATOM 730 C C . ALA A 1 96 ? -6.663 -9.804 4.749 1.00 98.19 96 ALA A C 1
ATOM 732 O O . ALA A 1 96 ? -7.778 -9.789 5.263 1.00 98.19 96 ALA A O 1
ATOM 733 N N . ARG A 1 97 ? -5.731 -10.698 5.105 1.00 98.38 97 ARG A N 1
ATOM 734 C CA . ARG A 1 97 ? -5.986 -11.765 6.083 1.00 98.38 97 ARG A CA 1
ATOM 735 C C . ARG A 1 97 ? -6.477 -11.218 7.425 1.00 98.38 97 ARG A C 1
ATOM 737 O O . ARG A 1 97 ? -7.375 -11.788 8.035 1.00 98.38 97 ARG A O 1
ATOM 744 N N . ARG A 1 98 ? -5.911 -10.103 7.896 1.00 97.81 98 ARG A N 1
ATOM 745 C CA . ARG A 1 98 ? -6.343 -9.468 9.148 1.00 97.81 98 ARG A CA 1
ATOM 746 C C . ARG A 1 98 ? -7.778 -8.950 9.069 1.00 97.81 98 ARG A C 1
ATOM 748 O O . ARG A 1 98 ? -8.488 -9.034 10.068 1.00 97.81 98 ARG A O 1
ATOM 755 N N . VAL A 1 99 ? -8.196 -8.409 7.921 1.00 98.38 99 VAL A N 1
ATOM 756 C CA . VAL A 1 99 ? -9.592 -8.010 7.692 1.00 98.38 99 VAL A CA 1
ATOM 757 C C . VAL A 1 99 ? -10.499 -9.231 7.814 1.00 98.38 99 VAL A C 1
ATOM 759 O O . VAL A 1 99 ? -11.411 -9.193 8.640 1.00 98.38 99 VAL A O 1
ATOM 762 N N . ASP A 1 100 ? -10.175 -10.327 7.124 1.00 98.25 100 ASP A N 1
ATOM 763 C CA . ASP A 1 100 ? -10.950 -11.574 7.170 1.00 98.25 100 ASP A CA 1
ATOM 764 C C . ASP A 1 100 ? -11.061 -12.128 8.602 1.00 98.25 100 ASP A C 1
ATOM 766 O O . ASP A 1 100 ? -12.149 -12.467 9.069 1.00 98.25 100 ASP A O 1
ATOM 770 N N . GLU A 1 101 ? -9.953 -12.160 9.349 1.00 97.81 101 GLU A N 1
ATOM 771 C CA . GLU A 1 101 ? -9.932 -12.590 10.755 1.00 97.81 101 GLU A CA 1
ATOM 772 C C . GLU A 1 101 ? -10.825 -11.695 11.635 1.00 97.81 101 GLU A C 1
ATOM 774 O O . GLU A 1 101 ? -11.585 -12.186 12.477 1.00 97.81 101 GLU A O 1
ATOM 779 N N . THR A 1 102 ? -10.786 -10.371 11.440 1.00 97.62 102 THR A N 1
ATOM 780 C CA . THR A 1 102 ? -11.648 -9.446 12.192 1.00 97.62 102 THR A CA 1
ATOM 781 C C . THR A 1 102 ? -13.114 -9.495 11.767 1.00 97.62 102 THR A C 1
ATOM 783 O O . THR A 1 102 ? -13.993 -9.247 12.596 1.00 97.62 102 THR A O 1
ATOM 786 N N . GLU A 1 103 ? -13.401 -9.848 10.516 1.00 97.69 103 GLU A N 1
ATOM 787 C CA . GLU A 1 103 ? -14.753 -10.072 10.014 1.00 97.69 103 GLU A CA 1
ATOM 788 C C . GLU A 1 103 ? -15.352 -11.362 10.583 1.00 97.69 103 GLU A C 1
ATOM 790 O O . GLU A 1 103 ? -16.499 -11.357 11.040 1.00 97.69 103 GLU A O 1
ATOM 795 N N . GLN A 1 104 ? -14.563 -12.436 10.666 1.00 97.38 104 GLN A N 1
ATOM 796 C CA . GLN A 1 104 ? -14.953 -13.667 11.356 1.00 97.38 104 GLN A CA 1
ATOM 797 C C . GLN A 1 104 ? -15.216 -13.405 12.844 1.00 97.38 104 GLN A C 1
ATOM 799 O O . GLN A 1 104 ? -16.264 -13.794 13.360 1.00 97.38 104 GLN A O 1
ATOM 804 N N . ALA A 1 105 ? -14.330 -12.670 13.527 1.00 95.62 105 ALA A N 1
ATOM 805 C CA . ALA A 1 105 ? -14.521 -12.296 14.931 1.00 95.62 105 ALA A CA 1
ATOM 806 C C . ALA A 1 105 ? -15.772 -11.428 15.141 1.00 95.62 105 ALA A C 1
ATOM 808 O O . ALA A 1 105 ? -16.509 -11.608 16.113 1.00 95.62 105 ALA A O 1
ATOM 809 N N . ARG A 1 106 ? -16.045 -10.495 14.220 1.00 95.00 106 ARG A N 1
ATOM 810 C CA . ARG A 1 106 ? -17.276 -9.699 14.224 1.00 95.00 106 ARG A CA 1
ATOM 811 C C . ARG A 1 106 ? -18.502 -10.590 14.031 1.00 95.00 106 ARG A C 1
ATOM 813 O O . ARG A 1 106 ? -19.466 -10.422 14.766 1.00 95.00 106 ARG A O 1
ATOM 820 N N . SER A 1 107 ? -18.475 -11.515 13.076 1.00 94.25 107 SER A N 1
ATOM 821 C CA . SER A 1 107 ? -19.589 -12.429 12.791 1.00 94.25 107 SER A CA 1
ATOM 822 C C . SER A 1 107 ? -19.875 -13.353 13.975 1.00 94.25 107 SER A C 1
ATOM 824 O O . SER A 1 107 ? -21.029 -13.508 14.368 1.00 94.25 107 SER A O 1
ATOM 826 N N . ALA A 1 108 ? -18.831 -13.869 14.629 1.00 93.44 108 ALA A N 1
ATOM 827 C CA . ALA A 1 108 ? -18.954 -14.625 15.872 1.00 93.44 108 ALA A CA 1
ATOM 828 C C . ALA A 1 108 ? -19.560 -13.777 17.005 1.00 93.44 108 ALA A C 1
ATOM 830 O O . ALA A 1 108 ? -20.440 -14.248 17.720 1.00 93.44 108 ALA A O 1
ATOM 831 N N . ALA A 1 109 ? -19.151 -12.509 17.139 1.00 90.88 109 ALA A N 1
ATOM 832 C CA . ALA A 1 109 ? -19.731 -11.589 18.118 1.00 90.88 109 ALA A CA 1
ATOM 833 C C . ALA A 1 109 ? -21.200 -11.227 17.815 1.00 90.88 109 ALA A C 1
ATOM 835 O O . ALA A 1 109 ? -21.970 -10.975 18.736 1.00 90.88 109 ALA A O 1
ATOM 836 N N . VAL A 1 110 ? -21.608 -11.199 16.541 1.00 90.38 110 VAL A N 1
ATOM 837 C CA . VAL A 1 110 ? -23.024 -11.050 16.161 1.00 90.38 110 VAL A CA 1
ATOM 838 C C . VAL A 1 110 ? -23.808 -12.305 16.532 1.00 90.38 110 VAL A C 1
ATOM 840 O O . VAL A 1 110 ? -24.868 -12.188 17.134 1.00 90.38 110 VAL A O 1
ATOM 843 N N . ALA A 1 111 ? -23.275 -13.495 16.252 1.00 89.94 111 ALA A N 1
ATOM 844 C CA . ALA A 1 111 ? -23.933 -14.754 16.593 1.00 89.94 111 ALA A CA 1
ATOM 845 C C . ALA A 1 111 ? -24.136 -14.921 18.111 1.00 89.94 111 ALA A C 1
ATOM 847 O O . ALA A 1 111 ? -25.167 -15.436 18.542 1.00 89.94 111 ALA A O 1
ATOM 848 N N . THR A 1 112 ? -23.194 -14.452 18.940 1.00 87.62 112 THR A N 1
ATOM 849 C CA . THR A 1 112 ? -23.388 -14.433 20.399 1.00 87.62 112 THR A CA 1
ATOM 850 C C . THR A 1 112 ? -24.464 -13.433 20.822 1.00 87.62 112 THR A C 1
ATOM 852 O O . THR A 1 112 ? -25.264 -13.757 21.692 1.00 87.62 112 THR A O 1
ATOM 855 N N . LEU A 1 113 ? -24.541 -12.265 20.175 1.00 85.06 113 LEU A N 1
ATOM 856 C CA . LEU A 1 113 ? -25.592 -11.265 20.401 1.00 85.06 113 LEU A CA 1
ATOM 857 C C . LEU A 1 113 ? -26.987 -11.718 19.942 1.00 85.06 113 LEU A C 1
ATOM 859 O O . LEU A 1 113 ? -27.969 -11.344 20.575 1.00 85.06 113 LEU A O 1
ATOM 863 N N . ASP A 1 114 ? -27.096 -12.512 18.876 1.00 81.19 114 ASP A N 1
ATOM 864 C CA . ASP A 1 114 ? -28.374 -13.030 18.359 1.00 81.19 114 ASP A CA 1
ATOM 865 C C . ASP A 1 114 ? -29.028 -14.051 19.300 1.00 81.19 114 ASP A C 1
ATOM 867 O O . ASP A 1 114 ? -30.249 -14.221 19.288 1.00 81.19 114 ASP A O 1
ATOM 871 N N . ASN A 1 115 ? -28.247 -14.703 20.162 1.00 79.19 115 ASN A N 1
ATOM 872 C CA . ASN A 1 115 ? -28.806 -15.487 21.264 1.00 79.19 115 ASN A CA 1
ATOM 873 C C . ASN A 1 115 ? -29.437 -14.579 22.343 1.00 79.19 115 ASN A C 1
ATOM 875 O O . ASN A 1 115 ? -30.356 -15.006 23.039 1.00 79.19 115 ASN A O 1
ATOM 879 N N . ASP A 1 116 ? -29.044 -13.300 22.384 1.00 72.25 116 ASP A N 1
ATOM 880 C CA . ASP A 1 116 ? -29.502 -12.255 23.307 1.00 72.25 116 ASP A CA 1
ATOM 881 C C . ASP A 1 116 ? -30.362 -11.184 22.585 1.00 72.25 116 ASP A C 1
ATOM 883 O O . ASP A 1 116 ? -30.226 -9.970 22.792 1.00 72.25 116 ASP A O 1
ATOM 887 N N . LYS A 1 117 ? -31.302 -11.648 21.741 1.00 61.41 117 LYS A N 1
ATOM 888 C CA . LYS A 1 117 ? -32.225 -10.876 20.867 1.00 61.41 117 LYS A CA 1
ATOM 889 C C . LYS A 1 117 ? -32.778 -9.528 21.375 1.00 61.41 117 LYS A C 1
ATOM 891 O O . LYS A 1 117 ? -32.926 -8.640 20.533 1.00 61.41 117 LYS A O 1
ATOM 896 N N . PRO A 1 118 ? -33.098 -9.283 22.665 1.00 57.97 118 PRO A N 1
ATOM 897 C CA . PRO A 1 118 ? -33.594 -7.963 23.077 1.00 57.97 118 PRO A CA 1
ATOM 898 C C . PRO A 1 118 ? -32.574 -6.805 22.978 1.00 57.97 118 PRO A C 1
ATOM 900 O O . PRO A 1 118 ? -32.963 -5.652 23.161 1.00 57.97 118 PRO A O 1
ATOM 903 N N . LEU A 1 119 ? -31.288 -7.050 22.685 1.00 55.38 119 LEU A N 1
ATOM 904 C CA . LEU A 1 119 ? -30.223 -6.037 22.821 1.00 55.38 119 LEU A CA 1
ATOM 905 C C . LEU A 1 119 ? -29.737 -5.370 21.521 1.00 55.38 119 LEU A C 1
ATOM 907 O O . LEU A 1 119 ? -28.911 -4.454 21.580 1.00 55.38 119 LEU A O 1
ATOM 911 N N . LEU A 1 120 ? -30.258 -5.755 20.352 1.00 56.91 120 LEU A N 1
ATOM 912 C CA . LEU A 1 120 ? -29.827 -5.206 19.053 1.00 56.91 120 LEU A CA 1
ATOM 913 C C . LEU A 1 120 ? -30.351 -3.782 18.763 1.00 56.91 120 LEU A C 1
ATOM 915 O O . LEU A 1 120 ? -29.862 -3.105 17.858 1.00 56.91 120 LEU A O 1
ATOM 919 N N . GLY A 1 121 ? -31.296 -3.280 19.564 1.00 58.62 121 GLY A N 1
ATOM 920 C CA . GLY A 1 121 ? -31.903 -1.950 19.437 1.00 58.62 121 GLY A CA 1
ATOM 921 C C . GLY A 1 121 ? -31.026 -0.783 19.918 1.00 58.62 121 GLY A C 1
ATOM 922 O O . GLY A 1 121 ? -31.452 0.008 20.756 1.00 58.62 121 GLY A O 1
ATOM 923 N N . GLY A 1 122 ? -29.798 -0.643 19.412 1.00 60.84 122 GLY A N 1
ATOM 924 C CA . GLY A 1 122 ? -28.977 0.564 19.600 1.00 60.84 122 GLY A CA 1
ATOM 925 C C . GLY A 1 122 ? -28.644 0.927 21.059 1.00 60.84 122 GLY A C 1
ATOM 926 O O . GLY A 1 122 ? -28.670 0.106 21.972 1.00 60.84 122 GLY A O 1
ATOM 927 N N . ARG A 1 123 ? -28.203 2.166 21.327 1.00 62.81 123 ARG A N 1
ATOM 928 C CA . ARG A 1 123 ? -28.183 2.688 22.710 1.00 62.81 123 ARG A CA 1
ATOM 929 C C . ARG A 1 123 ? -29.637 2.990 23.066 1.00 62.81 123 ARG A C 1
ATOM 931 O O . ARG A 1 123 ? -30.170 3.941 22.492 1.00 62.81 123 ARG A O 1
ATOM 938 N N . PRO A 1 124 ? -30.292 2.216 23.947 1.00 66.50 124 PRO A N 1
ATOM 939 C CA . PRO A 1 124 ? -31.674 2.504 24.271 1.00 66.50 124 PRO A CA 1
ATOM 940 C C . PRO A 1 124 ? -31.717 3.905 24.885 1.00 66.50 124 PRO A C 1
ATOM 942 O O . PRO A 1 124 ? -30.893 4.240 25.737 1.00 66.50 124 PRO A O 1
ATOM 945 N N . ARG A 1 125 ? -32.672 4.743 24.463 1.00 72.88 125 ARG A N 1
ATOM 946 C CA . ARG A 1 125 ? -32.919 6.058 25.093 1.00 72.88 125 ARG A CA 1
ATOM 947 C C . ARG A 1 125 ? -33.067 5.931 26.620 1.00 72.88 125 ARG A C 1
ATOM 949 O O . ARG A 1 125 ? -32.723 6.855 27.351 1.00 72.88 125 ARG A O 1
ATOM 956 N N . ALA A 1 126 ? -33.462 4.744 27.086 1.00 67.25 126 ALA A N 1
ATOM 957 C CA . ALA A 1 126 ? -33.464 4.333 28.482 1.00 67.25 126 ALA A CA 1
ATOM 958 C C . ALA A 1 126 ? -32.119 4.531 29.206 1.00 67.25 126 ALA A C 1
ATOM 960 O O . ALA A 1 126 ? -32.138 4.882 30.376 1.00 67.25 126 ALA A O 1
ATOM 961 N N . THR A 1 127 ? -30.955 4.386 28.555 1.00 75.50 127 THR A N 1
ATOM 962 C CA . THR A 1 127 ? -29.656 4.649 29.206 1.00 75.50 127 THR A CA 1
ATOM 963 C C . THR A 1 127 ? -29.508 6.123 29.582 1.00 75.50 127 THR A C 1
ATOM 965 O O . THR A 1 127 ? -29.026 6.429 30.667 1.00 75.50 127 THR A O 1
ATOM 968 N N . TYR A 1 128 ? -29.956 7.042 28.723 1.00 78.38 128 TYR A N 1
ATOM 969 C CA . TYR A 1 128 ? -29.916 8.477 29.019 1.00 78.38 128 TYR A CA 1
ATOM 970 C C . TYR A 1 128 ? -30.916 8.850 30.115 1.00 78.38 128 TYR A C 1
ATOM 972 O O . TYR A 1 128 ? -30.555 9.570 31.041 1.00 78.38 128 TYR A O 1
ATOM 980 N N . LEU A 1 129 ? -32.136 8.302 30.058 1.00 76.75 129 LEU A N 1
ATOM 981 C CA . LEU A 1 129 ? -33.132 8.467 31.124 1.00 76.75 129 LEU A CA 1
ATOM 982 C C . LEU A 1 129 ? -32.635 7.908 32.461 1.00 76.75 129 LEU A C 1
ATOM 984 O O . LEU A 1 129 ? -32.858 8.515 33.501 1.00 76.75 129 LEU A O 1
ATOM 988 N N . HIS A 1 130 ? -31.912 6.790 32.435 1.00 76.50 130 HIS A N 1
ATOM 989 C CA . HIS A 1 130 ? -31.332 6.181 33.622 1.00 76.50 130 HIS A CA 1
ATOM 990 C C . HIS A 1 130 ? -30.219 7.044 34.238 1.00 76.50 130 HIS A C 1
ATOM 992 O O . HIS A 1 130 ? -30.224 7.271 35.444 1.00 76.50 130 HIS A O 1
ATOM 998 N N . VAL A 1 131 ? -29.306 7.590 33.424 1.00 80.75 131 VAL A N 1
ATOM 999 C CA . VAL A 1 131 ? -28.277 8.535 33.901 1.00 80.75 131 VAL A CA 1
ATOM 1000 C C . VAL A 1 131 ? -28.919 9.788 34.499 1.00 80.75 131 VAL A C 1
ATOM 1002 O O . VAL A 1 131 ? -28.488 10.257 35.548 1.00 80.75 131 VAL A O 1
ATOM 1005 N N . LEU A 1 132 ? -29.970 10.306 33.864 1.00 81.56 132 LEU A N 1
ATOM 1006 C CA . LEU A 1 132 ? -30.709 11.469 34.347 1.00 81.56 132 LEU A CA 1
ATOM 1007 C C . LEU A 1 132 ? -31.416 11.176 35.683 1.00 81.56 132 LEU A C 1
ATOM 1009 O O . LEU A 1 132 ? -31.332 11.981 36.608 1.00 81.56 132 LEU A O 1
ATOM 1013 N N . ALA A 1 133 ? -32.034 9.999 35.821 1.00 76.69 133 ALA A N 1
ATOM 1014 C CA . ALA A 1 133 ? -32.619 9.538 37.078 1.00 76.69 133 ALA A CA 1
ATOM 1015 C C . ALA A 1 133 ? -31.559 9.406 38.186 1.00 76.69 133 ALA A C 1
ATOM 1017 O O . ALA A 1 133 ? -31.774 9.890 39.296 1.00 76.69 133 ALA A O 1
ATOM 1018 N N . LEU A 1 134 ? -30.385 8.837 37.888 1.00 78.06 134 LEU A N 1
ATOM 1019 C CA . LEU A 1 134 ? -29.272 8.766 38.842 1.00 78.06 134 LEU A CA 1
ATOM 1020 C C . LEU A 1 134 ? -28.807 10.151 39.297 1.00 78.06 134 LEU A C 1
ATOM 1022 O O . LEU A 1 134 ? -28.546 10.343 40.480 1.00 78.06 134 LEU A O 1
ATOM 1026 N N . LEU A 1 135 ? -28.757 11.122 38.384 1.00 82.31 135 LEU A N 1
ATOM 1027 C CA . LEU A 1 135 ? -28.394 12.507 38.687 1.00 82.31 135 LEU A CA 1
ATOM 1028 C C . LEU A 1 135 ? -29.384 13.157 39.663 1.00 82.31 135 LEU A C 1
ATOM 1030 O O . LEU A 1 135 ? -28.965 13.774 40.642 1.00 82.31 135 LEU A O 1
ATOM 1034 N N . PHE A 1 136 ? -30.689 12.969 39.443 1.00 80.19 136 PHE A N 1
ATOM 1035 C CA . PHE A 1 136 ? -31.717 13.452 40.369 1.00 80.19 136 PHE A CA 1
ATOM 1036 C C . PHE A 1 136 ? -31.638 12.774 41.734 1.00 80.19 136 PHE A C 1
ATOM 1038 O O . PHE A 1 136 ? -31.756 13.447 42.757 1.00 80.19 136 PHE A O 1
ATOM 1045 N N . THR A 1 137 ? -31.405 11.462 41.758 1.00 75.12 137 THR A N 1
ATOM 1046 C CA . THR A 1 137 ? -31.353 10.718 43.021 1.00 75.12 137 THR A CA 1
ATOM 1047 C C . THR A 1 137 ? -30.111 11.088 43.830 1.00 75.12 137 THR A C 1
ATOM 1049 O O . THR A 1 137 ? -30.220 11.356 45.021 1.00 75.12 137 THR A O 1
ATOM 1052 N N . ALA A 1 138 ? -28.959 11.256 43.172 1.00 75.88 138 ALA A N 1
ATOM 1053 C CA . ALA A 1 138 ? -27.750 11.773 43.809 1.00 75.88 138 ALA A CA 1
ATOM 1054 C C . ALA A 1 138 ? -27.957 13.189 44.380 1.00 75.88 138 ALA A C 1
ATOM 1056 O O . ALA A 1 138 ? -27.499 13.486 45.481 1.00 75.88 138 ALA A O 1
ATOM 1057 N N . GLY A 1 139 ? -28.678 14.059 43.663 1.00 78.31 139 GLY A N 1
ATOM 1058 C CA . GLY A 1 139 ? -29.044 15.386 44.165 1.00 78.31 139 GLY A CA 1
ATOM 1059 C C . GLY A 1 139 ? -29.937 15.329 45.410 1.00 78.31 139 GLY A C 1
ATOM 1060 O O . GLY A 1 139 ? -29.707 16.072 46.367 1.00 78.31 139 GLY A O 1
ATOM 1061 N N . ALA A 1 140 ? -30.919 14.423 45.424 1.00 73.81 140 ALA A N 1
ATOM 1062 C CA . ALA A 1 140 ? -31.797 14.200 46.571 1.00 73.81 140 ALA A CA 1
ATOM 1063 C C . ALA A 1 140 ? -31.026 13.670 47.793 1.00 73.81 140 ALA A C 1
ATOM 1065 O O . ALA A 1 140 ? -31.235 14.161 48.904 1.00 73.81 140 ALA A O 1
ATOM 1066 N N . ASP A 1 141 ? -30.091 12.742 47.582 1.00 72.44 141 ASP A N 1
ATOM 1067 C CA . ASP A 1 141 ? -29.234 12.203 48.638 1.00 72.44 141 ASP A CA 1
ATOM 1068 C C . ASP A 1 141 ? -28.350 13.297 49.244 1.00 72.44 141 ASP A C 1
ATOM 1070 O O . ASP A 1 141 ? -28.345 13.478 50.462 1.00 72.44 141 ASP A O 1
ATOM 1074 N N . VAL A 1 142 ? -27.669 14.099 48.415 1.00 74.56 142 VAL A N 1
ATOM 1075 C CA . VAL A 1 142 ? -26.835 15.219 48.889 1.00 74.56 142 VAL A CA 1
ATOM 1076 C C . VAL A 1 142 ? -27.657 16.198 49.729 1.00 74.56 142 VAL A C 1
ATOM 1078 O O . VAL A 1 142 ? -27.232 16.572 50.823 1.00 74.56 142 VAL A O 1
ATOM 1081 N N . ALA A 1 143 ? -28.854 16.576 49.272 1.00 73.88 143 ALA A N 1
ATOM 1082 C CA . ALA A 1 143 ? -29.742 17.452 50.033 1.00 73.88 143 ALA A CA 1
ATOM 1083 C C . ALA A 1 143 ? -30.151 16.827 51.380 1.00 73.88 143 ALA A C 1
ATOM 1085 O O . ALA A 1 143 ? -30.124 17.495 52.417 1.00 73.88 143 ALA A O 1
ATOM 1086 N N . ALA A 1 144 ? -30.483 15.534 51.384 1.00 70.94 144 ALA A N 1
ATOM 1087 C CA . ALA A 1 144 ? -30.869 14.814 52.590 1.00 70.94 144 ALA A CA 1
ATOM 1088 C C . ALA A 1 144 ? -29.719 14.691 53.600 1.00 70.94 144 ALA A C 1
ATOM 1090 O O . ALA A 1 144 ? -29.952 14.803 54.805 1.00 70.94 144 ALA A O 1
ATOM 1091 N N . PHE A 1 145 ? -28.493 14.501 53.123 1.00 69.12 145 PHE A N 1
ATOM 1092 C CA . PHE A 1 145 ? -27.297 14.384 53.946 1.00 69.12 145 PHE A CA 1
ATOM 1093 C C . PHE A 1 145 ? -26.813 15.734 54.489 1.00 69.12 145 PHE A C 1
ATOM 1095 O O . PHE A 1 145 ? -26.418 15.803 55.652 1.00 69.12 145 PHE A O 1
ATOM 1102 N N . ILE A 1 146 ? -26.898 16.823 53.714 1.00 75.88 146 ILE A N 1
ATOM 1103 C CA . ILE A 1 146 ? -26.559 18.178 54.192 1.00 75.88 146 ILE A CA 1
ATOM 1104 C C . ILE A 1 146 ? -27.369 18.529 55.449 1.00 75.88 146 ILE A C 1
ATOM 1106 O O . ILE A 1 146 ? -26.819 19.085 56.400 1.00 75.88 146 ILE A O 1
ATOM 1110 N N . LEU A 1 147 ? -28.653 18.154 55.494 1.00 70.62 147 LEU A N 1
ATOM 1111 C CA . LEU A 1 147 ? -29.510 18.367 56.666 1.00 70.62 147 LEU A CA 1
ATOM 1112 C C . LEU A 1 147 ? -29.007 17.626 57.913 1.00 70.62 147 LEU A C 1
ATOM 1114 O O . LEU A 1 147 ? -29.062 18.176 59.012 1.00 70.62 147 LEU A O 1
ATOM 1118 N N . VAL A 1 148 ? -28.497 16.402 57.747 1.00 68.44 148 VAL A N 1
ATOM 1119 C CA . VAL A 1 148 ? -27.958 15.589 58.848 1.00 68.44 148 VAL A CA 1
ATOM 1120 C C . VAL A 1 148 ? -26.626 16.155 59.333 1.00 68.44 148 VAL A C 1
ATOM 1122 O O . VAL A 1 148 ? -26.425 16.330 60.532 1.00 68.44 148 VAL A O 1
ATOM 1125 N N . VAL A 1 149 ? -25.714 16.486 58.418 1.00 70.38 149 VAL A N 1
ATOM 1126 C CA . VAL A 1 149 ? -24.348 16.867 58.796 1.00 70.38 149 VAL A CA 1
ATOM 1127 C C . VAL A 1 149 ? -24.270 18.307 59.319 1.00 70.38 149 VAL A C 1
ATOM 1129 O O . VAL A 1 149 ? -23.535 18.568 60.271 1.00 70.38 149 VAL A O 1
ATOM 1132 N N . ASN A 1 150 ? -25.115 19.225 58.832 1.00 74.56 150 ASN A N 1
ATOM 1133 C CA . ASN A 1 150 ? -25.264 20.557 59.439 1.00 74.56 150 ASN A CA 1
ATOM 1134 C C . ASN A 1 150 ? -25.660 20.499 60.928 1.00 74.56 150 ASN A C 1
ATOM 1136 O O . ASN A 1 150 ? -25.460 21.474 61.651 1.00 74.56 150 ASN A O 1
ATOM 1140 N N . ARG A 1 151 ? -26.178 19.361 61.411 1.00 69.81 151 ARG A N 1
ATOM 1141 C CA . ARG A 1 151 ? -26.521 19.149 62.821 1.00 69.81 151 ARG A CA 1
ATOM 1142 C C . ARG A 1 151 ? -25.319 18.806 63.708 1.00 69.81 151 ARG A C 1
ATOM 1144 O O . ARG A 1 151 ? -25.412 18.992 64.914 1.00 69.81 151 ARG A O 1
ATOM 1151 N N . MET A 1 152 ? -24.188 18.373 63.144 1.00 74.25 152 MET A N 1
ATOM 1152 C CA . MET A 1 152 ? -22.983 18.005 63.910 1.00 74.25 152 MET A CA 1
ATOM 1153 C C . MET A 1 152 ? -22.102 19.204 64.312 1.00 74.25 152 MET A C 1
ATOM 1155 O O . MET A 1 152 ? -21.059 19.013 64.928 1.00 74.25 152 MET A O 1
ATOM 1159 N N . GLY A 1 153 ? -22.490 20.443 63.983 1.00 70.19 153 GLY A N 1
ATOM 1160 C CA . GLY A 1 153 ? -21.803 21.654 64.462 1.00 70.19 153 GLY A CA 1
ATOM 1161 C C . GLY A 1 153 ? -20.400 21.903 63.884 1.00 70.19 153 GLY A C 1
ATOM 1162 O O . GLY A 1 153 ? -19.688 22.771 64.381 1.00 70.19 153 GLY A O 1
ATOM 1163 N N . GLY A 1 154 ? -19.996 21.164 62.845 1.00 74.31 154 GLY A N 1
ATOM 1164 C CA . GLY A 1 154 ? -18.698 21.310 62.176 1.00 74.31 154 GLY A CA 1
ATOM 1165 C C . GLY A 1 154 ? -18.639 22.424 61.122 1.00 74.31 154 GLY A C 1
ATOM 1166 O O . GLY A 1 154 ? -19.654 23.013 60.745 1.00 74.31 154 GLY A O 1
ATOM 1167 N N . GLN A 1 155 ? -17.433 22.685 60.600 1.00 83.31 155 GLN A N 1
ATOM 1168 C CA . GLN A 1 155 ? -17.232 23.563 59.441 1.00 83.31 155 GLN A CA 1
ATOM 1169 C C . GLN A 1 155 ? -18.056 23.061 58.243 1.00 83.31 155 GLN A C 1
ATOM 1171 O O . GLN A 1 155 ? -17.947 21.900 57.842 1.00 83.31 155 GLN A O 1
ATOM 1176 N N . THR A 1 156 ? -18.841 23.953 57.632 1.00 81.06 156 THR A N 1
ATOM 1177 C CA . THR A 1 156 ? -19.735 23.661 56.493 1.00 81.06 156 THR A CA 1
ATOM 1178 C C . THR A 1 156 ? -19.034 22.946 55.340 1.00 81.06 156 THR A C 1
ATOM 1180 O O . THR A 1 156 ? -19.627 22.078 54.702 1.00 81.06 156 THR A O 1
ATOM 1183 N N . PHE A 1 157 ? -17.759 23.257 55.105 1.00 77.50 157 PHE A N 1
ATOM 1184 C CA . PHE A 1 157 ? -16.959 22.621 54.064 1.00 77.50 157 PHE A CA 1
ATOM 1185 C C . PHE A 1 157 ? -16.658 21.141 54.350 1.00 77.50 157 PHE A C 1
ATOM 1187 O O . PHE A 1 157 ? -16.894 20.293 53.492 1.00 77.50 157 PHE A O 1
ATOM 1194 N N . VAL A 1 158 ? -16.194 20.815 55.563 1.00 79.44 158 VAL A N 1
ATOM 1195 C CA . VAL A 1 158 ? -15.896 19.428 55.975 1.00 79.44 158 VAL A CA 1
ATOM 1196 C C . VAL A 1 158 ? -17.159 18.577 55.901 1.00 79.44 158 VAL A C 1
ATOM 1198 O O . VAL A 1 158 ? -17.140 17.456 55.395 1.00 79.44 158 VAL A O 1
ATOM 1201 N N . ASN A 1 159 ? -18.278 19.159 56.328 1.00 76.69 159 ASN A N 1
ATOM 1202 C CA . ASN A 1 159 ? -19.579 18.520 56.281 1.00 76.69 159 ASN A CA 1
ATOM 1203 C C . ASN A 1 159 ? -20.003 18.202 54.844 1.00 76.69 159 ASN A C 1
ATOM 1205 O O . ASN A 1 159 ? -20.347 17.062 54.543 1.00 76.69 159 ASN A O 1
ATOM 1209 N N . ALA A 1 160 ? -19.921 19.180 53.939 1.00 77.56 160 ALA A N 1
ATOM 1210 C CA . ALA A 1 160 ? -20.238 18.978 52.528 1.00 77.56 160 ALA A CA 1
ATOM 1211 C C . ALA A 1 160 ? -19.345 17.905 51.884 1.00 77.56 160 ALA A C 1
ATOM 1213 O O . ALA A 1 160 ? -19.843 17.048 51.154 1.00 77.56 160 ALA A O 1
ATOM 1214 N N . MET A 1 161 ? -18.044 17.902 52.191 1.00 81.38 161 MET A N 1
ATOM 1215 C CA . MET A 1 161 ? -17.112 16.907 51.658 1.00 81.38 161 MET A CA 1
ATOM 1216 C C . MET A 1 161 ? -17.453 15.489 52.138 1.00 81.38 161 MET A C 1
ATOM 1218 O O . MET A 1 161 ? -17.444 14.551 51.340 1.00 81.38 161 MET A O 1
ATOM 1222 N N . LEU A 1 162 ? -17.813 15.336 53.417 1.00 80.94 162 LEU A N 1
ATOM 1223 C CA . LEU A 1 162 ? -18.227 14.058 53.999 1.00 80.94 162 LEU A CA 1
ATOM 1224 C C . LEU A 1 162 ? -19.527 13.540 53.368 1.00 80.94 162 LEU A C 1
ATOM 1226 O O . LEU A 1 162 ? -19.617 12.360 53.033 1.00 80.94 162 LEU A O 1
ATOM 1230 N N . VAL A 1 163 ? -20.501 14.424 53.135 1.00 82.94 163 VAL A N 1
ATOM 1231 C CA . VAL A 1 163 ? -21.758 14.094 52.445 1.00 82.94 163 VAL A CA 1
ATOM 1232 C C . VAL A 1 163 ? -21.514 13.601 51.023 1.00 82.94 163 VAL A C 1
ATOM 1234 O O . VAL A 1 163 ? -22.038 12.557 50.625 1.00 82.94 163 VAL A O 1
ATOM 1237 N N . VAL A 1 164 ? -20.721 14.343 50.250 1.00 83.25 164 VAL A N 1
ATOM 1238 C CA . VAL A 1 164 ? -20.413 13.981 48.863 1.00 83.25 164 VAL A CA 1
ATOM 1239 C C . VAL A 1 164 ? -19.647 12.661 48.825 1.00 83.25 164 VAL A C 1
ATOM 1241 O O . VAL A 1 164 ? -20.025 11.765 48.073 1.00 83.25 164 VAL A O 1
ATOM 1244 N N . GLY A 1 165 ? -18.631 12.500 49.678 1.00 84.88 165 GLY A N 1
ATOM 1245 C CA . GLY A 1 165 ? -17.855 11.265 49.779 1.00 84.88 165 GLY A CA 1
ATOM 1246 C C . GLY A 1 165 ? -18.723 10.053 50.120 1.00 84.88 165 GLY A C 1
ATOM 1247 O O . GLY A 1 165 ? -18.641 9.028 49.446 1.00 84.88 165 GLY A O 1
ATOM 1248 N N . LEU A 1 166 ? -19.614 10.183 51.106 1.00 84.62 166 LEU A N 1
ATOM 1249 C CA . LEU A 1 166 ? -20.526 9.109 51.497 1.00 84.62 166 LEU A CA 1
ATOM 1250 C C . LEU A 1 166 ? -21.507 8.753 50.373 1.00 84.62 166 LEU A C 1
ATOM 1252 O O . LEU A 1 166 ? -21.701 7.572 50.088 1.00 84.62 166 LEU A O 1
ATOM 1256 N N . SER A 1 167 ? -22.076 9.757 49.700 1.00 85.12 167 SER A N 1
ATOM 1257 C CA . SER A 1 167 ? -23.002 9.554 48.577 1.00 85.12 167 SER A CA 1
ATOM 1258 C C . SER A 1 167 ? -22.323 8.806 47.426 1.00 85.12 167 SER A C 1
ATOM 1260 O O . SER A 1 167 ? -22.873 7.839 46.897 1.00 85.12 167 SER A O 1
ATOM 1262 N N . VAL A 1 168 ? -21.086 9.190 47.082 1.00 87.00 168 VAL A N 1
ATOM 1263 C CA . VAL A 1 168 ? -20.275 8.500 46.067 1.00 87.00 168 VAL A CA 1
ATOM 1264 C C . VAL A 1 168 ? -19.999 7.054 46.476 1.00 87.00 168 VAL A C 1
ATOM 1266 O O . VAL A 1 168 ? -20.197 6.154 45.663 1.00 87.00 168 VAL A O 1
ATOM 1269 N N . CYS A 1 169 ? -19.599 6.803 47.726 1.00 89.38 169 CYS A N 1
ATOM 1270 C CA . CYS A 1 169 ? -19.338 5.450 48.223 1.00 89.38 169 CYS A CA 1
ATOM 1271 C C . CYS A 1 169 ? -20.585 4.555 48.169 1.00 89.38 169 CYS A C 1
ATOM 1273 O O . CYS A 1 169 ? -20.504 3.407 47.735 1.00 89.38 169 CYS A O 1
ATOM 1275 N N . VAL A 1 170 ? -21.746 5.075 48.573 1.00 89.44 170 VAL A N 1
ATOM 1276 C CA . VAL A 1 170 ? -23.025 4.350 48.548 1.00 89.44 170 VAL A CA 1
ATOM 1277 C C . VAL A 1 170 ? -23.437 4.004 47.118 1.00 89.44 170 VAL A C 1
ATOM 1279 O O . VAL A 1 170 ? -23.757 2.848 46.834 1.00 89.44 170 VAL A O 1
ATOM 1282 N N . LEU A 1 171 ? -23.395 4.980 46.206 1.00 87.06 171 LEU A N 1
ATOM 1283 C CA . LEU A 1 171 ? -23.711 4.758 44.794 1.00 87.06 171 LEU A CA 1
ATOM 1284 C C . LEU A 1 171 ? -22.726 3.777 44.153 1.00 87.06 171 LEU A C 1
ATOM 1286 O O . LEU A 1 171 ? -23.134 2.913 43.379 1.00 87.06 171 LEU A O 1
ATOM 1290 N N . TYR A 1 172 ? -21.443 3.865 44.510 1.00 89.19 172 TYR A N 1
ATOM 1291 C CA . TYR A 1 172 ? -20.419 2.935 44.049 1.00 89.19 172 TYR A CA 1
ATOM 1292 C C . TYR A 1 172 ? -20.676 1.505 44.537 1.00 89.19 172 TYR A C 1
ATOM 1294 O O . TYR A 1 172 ? -20.582 0.570 43.742 1.00 89.19 172 TYR A O 1
ATOM 1302 N N . LEU A 1 173 ? -21.052 1.313 45.804 1.00 90.38 173 LEU A N 1
ATOM 1303 C CA . LEU A 1 173 ? -21.410 -0.002 46.347 1.00 90.38 173 LEU A CA 1
ATOM 1304 C C . LEU A 1 173 ? -22.624 -0.602 45.627 1.00 90.38 173 LEU A C 1
ATOM 1306 O O . LEU A 1 173 ? -22.572 -1.760 45.210 1.00 90.38 173 LEU A O 1
ATOM 1310 N N . ALA A 1 174 ? -23.682 0.189 45.425 1.00 90.81 174 ALA A N 1
ATOM 1311 C CA . ALA A 1 174 ? -24.885 -0.244 44.714 1.00 90.81 174 ALA A CA 1
ATOM 1312 C C . ALA A 1 174 ? -24.600 -0.582 43.239 1.00 90.81 174 ALA A C 1
ATOM 1314 O O . ALA A 1 174 ? -25.037 -1.618 42.734 1.00 90.81 174 ALA A O 1
ATOM 1315 N N . HIS A 1 175 ? -23.805 0.250 42.561 1.00 89.75 175 HIS A N 1
ATOM 1316 C CA . HIS A 1 175 ? -23.340 -0.010 41.201 1.00 89.75 175 HIS A CA 1
ATOM 1317 C C . HIS A 1 175 ? -22.526 -1.310 41.134 1.00 89.75 175 HIS A C 1
ATOM 1319 O O . HIS A 1 175 ? -22.797 -2.181 40.308 1.00 89.75 175 HIS A O 1
ATOM 1325 N N . THR A 1 176 ? -21.564 -1.478 42.045 1.00 90.44 176 THR A N 1
ATOM 1326 C CA . THR A 1 176 ? -20.689 -2.655 42.101 1.00 90.44 176 THR A CA 1
ATOM 1327 C C . THR A 1 176 ? -21.496 -3.927 42.342 1.00 90.44 176 THR A C 1
ATOM 1329 O O . THR A 1 176 ? -21.277 -4.914 41.640 1.00 90.44 176 THR A O 1
ATOM 1332 N N . ALA A 1 177 ? -22.482 -3.898 43.243 1.00 92.50 177 ALA A N 1
ATOM 1333 C CA . ALA A 1 177 ? -23.406 -5.011 43.441 1.00 92.50 177 ALA A CA 1
ATOM 1334 C C . ALA A 1 177 ? -24.092 -5.413 42.125 1.00 92.50 177 ALA A C 1
ATOM 1336 O O . ALA A 1 177 ? -23.991 -6.568 41.716 1.00 92.50 177 ALA A O 1
ATOM 1337 N N . GLY A 1 178 ? -24.673 -4.458 41.392 1.00 88.50 178 GLY A N 1
ATOM 1338 C CA . GLY A 1 178 ? -25.302 -4.734 40.095 1.00 88.50 178 GLY A CA 1
ATOM 1339 C C . GLY A 1 178 ? -24.348 -5.368 39.076 1.00 88.50 178 GLY A C 1
ATOM 1340 O O . GLY A 1 178 ? -24.706 -6.346 38.412 1.00 88.50 178 GLY A O 1
ATOM 1341 N N . THR A 1 179 ? -23.096 -4.896 39.006 1.00 89.00 179 THR A N 1
ATOM 1342 C CA . THR A 1 179 ? -22.077 -5.513 38.133 1.00 89.00 179 THR A CA 1
ATOM 1343 C C . THR A 1 179 ? -21.703 -6.939 38.557 1.00 89.00 179 THR A C 1
ATOM 1345 O O . THR A 1 179 ? -21.415 -7.785 37.709 1.00 89.00 179 THR A O 1
ATOM 1348 N N . LEU A 1 180 ? -21.708 -7.236 39.859 1.00 91.31 180 LEU A N 1
ATOM 1349 C CA . LEU A 1 180 ? -21.360 -8.550 40.399 1.00 91.31 180 LEU A CA 1
ATOM 1350 C C . LEU A 1 180 ? -22.488 -9.568 40.221 1.00 91.31 180 LEU A C 1
ATOM 1352 O O . LEU A 1 180 ? -22.192 -10.725 39.914 1.00 91.31 180 LEU A O 1
ATOM 1356 N N . VAL A 1 181 ? -23.755 -9.146 40.342 1.00 90.62 181 VAL A N 1
ATOM 1357 C CA . VAL A 1 181 ? -24.918 -9.980 39.985 1.00 90.62 181 VAL A CA 1
ATOM 1358 C C . VAL A 1 181 ? -24.824 -10.404 38.526 1.00 90.62 181 VAL A C 1
ATOM 1360 O O . VAL A 1 181 ? -24.974 -11.587 38.223 1.00 90.62 181 VAL A O 1
ATOM 1363 N N . HIS A 1 182 ? -24.516 -9.462 37.629 1.00 85.56 182 HIS A N 1
ATOM 1364 C CA . HIS A 1 182 ? -24.361 -9.764 36.207 1.00 85.56 182 HIS A CA 1
ATOM 1365 C C . HIS A 1 182 ? -23.263 -10.811 35.965 1.00 85.56 182 HIS A C 1
ATOM 1367 O O . HIS A 1 182 ? -23.475 -11.794 35.260 1.00 85.56 182 HIS A O 1
ATOM 1373 N N . LYS A 1 183 ? -22.119 -10.671 36.647 1.00 88.00 183 LYS A N 1
ATOM 1374 C CA . LYS A 1 183 ? -20.995 -11.623 36.588 1.00 88.00 183 LYS A CA 1
ATOM 1375 C C . LYS A 1 183 ? -21.243 -12.946 37.327 1.00 88.00 183 LYS A C 1
ATOM 1377 O O . LYS A 1 183 ? -20.300 -13.712 37.514 1.00 88.00 183 LYS A O 1
ATOM 1382 N N . LYS A 1 184 ? -22.472 -13.208 37.793 1.00 91.12 184 LYS A N 1
ATOM 1383 C CA . LYS A 1 184 ? -22.856 -14.396 38.578 1.00 91.12 184 LYS A CA 1
ATOM 1384 C C . LYS A 1 184 ? -22.021 -14.580 39.860 1.00 91.12 184 LYS A C 1
ATOM 1386 O O . LYS A 1 184 ? -21.899 -15.683 40.385 1.00 91.12 184 LYS A O 1
ATOM 1391 N N . LYS A 1 185 ? -21.452 -13.494 40.402 1.00 92.88 185 LYS A N 1
ATOM 1392 C CA . LYS A 1 185 ? -20.678 -13.478 41.657 1.00 92.88 185 LYS A CA 1
ATOM 1393 C C . LYS A 1 185 ? -21.592 -13.160 42.838 1.00 92.88 185 LYS A C 1
ATOM 1395 O O . LYS A 1 185 ? -21.417 -12.151 43.524 1.00 92.88 185 LYS A O 1
ATOM 1400 N N . TYR A 1 186 ? -22.582 -14.024 43.061 1.00 94.50 186 TYR A N 1
ATOM 1401 C CA . TYR A 1 186 ? -23.688 -13.764 43.988 1.00 94.50 186 TYR A CA 1
ATOM 1402 C C . TYR A 1 186 ? -23.228 -13.476 45.422 1.00 94.50 186 TYR A C 1
ATOM 1404 O O . TYR A 1 186 ? -23.746 -12.556 46.042 1.00 94.50 186 TYR A O 1
ATOM 1412 N N . VAL A 1 187 ? -22.208 -14.184 45.922 1.00 95.81 187 VAL A N 1
ATOM 1413 C CA . VAL A 1 187 ? -21.687 -13.995 47.291 1.00 95.81 187 VAL A CA 1
ATOM 1414 C C . VAL A 1 187 ? -21.099 -12.597 47.486 1.00 95.81 187 VAL A C 1
ATOM 1416 O O . VAL A 1 187 ? -21.447 -11.902 48.438 1.00 95.81 187 VAL A O 1
ATOM 1419 N N . LEU A 1 188 ? -20.242 -12.148 46.564 1.00 94.75 188 LEU A N 1
ATOM 1420 C CA . LEU A 1 188 ? -19.617 -10.828 46.663 1.00 94.75 188 LEU A CA 1
ATOM 1421 C C . LEU A 1 188 ? -20.648 -9.711 46.450 1.00 94.75 188 LEU A C 1
ATOM 1423 O O . LEU A 1 188 ? -20.597 -8.686 47.123 1.00 94.75 188 LEU A O 1
ATOM 1427 N N . SER A 1 189 ? -21.622 -9.932 45.561 1.00 94.06 189 SER A N 1
ATOM 1428 C CA . SER A 1 189 ? -22.746 -9.011 45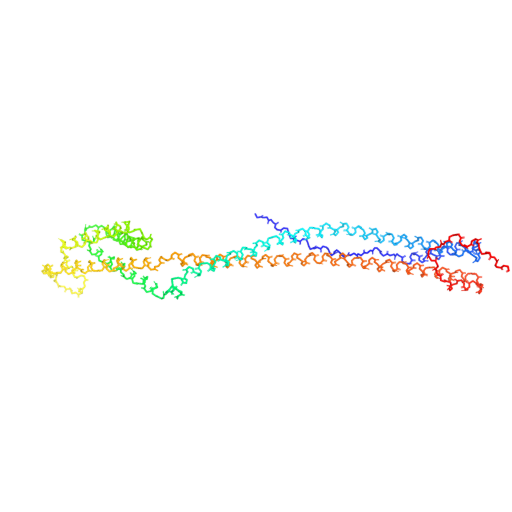.394 1.00 94.06 189 SER A CA 1
ATOM 1429 C C . SER A 1 189 ? -23.586 -8.895 46.663 1.00 94.06 189 SER A C 1
ATOM 1431 O O . SER A 1 189 ? -23.961 -7.787 47.039 1.00 94.06 189 SER A O 1
ATOM 1433 N N . ALA A 1 190 ? -23.894 -10.019 47.315 1.00 94.75 190 ALA A N 1
ATOM 1434 C CA . ALA A 1 190 ? -24.648 -10.034 48.561 1.00 94.75 190 ALA A CA 1
ATOM 1435 C C . ALA A 1 190 ? -23.890 -9.276 49.657 1.00 94.75 190 ALA A C 1
ATOM 1437 O O . ALA A 1 190 ? -24.486 -8.444 50.332 1.00 94.75 190 ALA A O 1
ATOM 1438 N N . LEU A 1 191 ? -22.571 -9.471 49.766 1.00 96.19 191 LEU A N 1
ATOM 1439 C CA . LEU A 1 191 ? -21.731 -8.719 50.700 1.00 96.19 191 LEU A CA 1
ATOM 1440 C C . LEU A 1 191 ? -21.800 -7.202 50.444 1.00 96.19 191 LEU A C 1
ATOM 1442 O O . LEU A 1 191 ? -22.028 -6.439 51.380 1.00 96.19 191 LEU A O 1
ATOM 1446 N N . CYS A 1 192 ? -21.669 -6.757 49.188 1.00 93.31 192 CYS A N 1
ATOM 1447 C CA . CYS A 1 192 ? -21.810 -5.340 48.836 1.00 93.31 192 CYS A CA 1
ATOM 1448 C C . CYS A 1 192 ? -23.201 -4.786 49.179 1.00 93.31 192 CYS A C 1
ATOM 1450 O O . CYS A 1 192 ? -23.287 -3.679 49.707 1.00 93.31 192 CYS A O 1
ATOM 1452 N N . LEU A 1 193 ? -24.273 -5.544 48.917 1.00 93.12 193 LEU A N 1
ATOM 1453 C CA . LEU A 1 193 ? -25.643 -5.137 49.249 1.00 93.12 193 LEU A CA 1
ATOM 1454 C C . LEU A 1 193 ? -25.875 -5.061 50.758 1.00 93.12 193 LEU A C 1
ATOM 1456 O O . LEU A 1 193 ? -26.541 -4.137 51.206 1.00 93.12 193 LEU A O 1
ATOM 1460 N N . VAL A 1 194 ? -25.313 -5.984 51.541 1.00 96.12 194 VAL A N 1
ATOM 1461 C CA . VAL A 1 194 ? -25.405 -5.959 53.008 1.00 96.12 194 VAL A CA 1
ATOM 1462 C C . VAL A 1 194 ? -24.693 -4.731 53.568 1.00 96.12 194 VAL A C 1
ATOM 1464 O O . VAL A 1 194 ? -25.276 -4.016 54.377 1.00 96.12 194 VAL A O 1
ATOM 1467 N N . VAL A 1 195 ? -23.468 -4.444 53.111 1.00 94.31 195 VAL A N 1
ATOM 1468 C CA . VAL A 1 195 ? -22.720 -3.247 53.539 1.00 94.31 195 VAL A CA 1
ATOM 1469 C C . VAL A 1 195 ? -23.461 -1.971 53.138 1.00 94.31 195 VAL A C 1
ATOM 1471 O O . VAL A 1 195 ? -23.614 -1.070 53.958 1.00 94.31 195 VAL A O 1
ATOM 1474 N N . TRP A 1 196 ? -23.967 -1.908 51.905 1.00 94.94 196 TRP A N 1
ATOM 1475 C CA . TRP A 1 196 ? -24.792 -0.799 51.428 1.00 94.94 196 TRP A CA 1
ATOM 1476 C C . TRP A 1 196 ? -26.034 -0.608 52.315 1.00 94.94 196 TRP A C 1
ATOM 1478 O O . TRP A 1 196 ? -26.216 0.454 52.903 1.00 94.94 196 TRP A O 1
ATOM 1488 N N . LEU A 1 197 ? -26.834 -1.655 52.521 1.00 94.12 197 LEU A N 1
ATOM 1489 C CA . LEU A 1 197 ? -28.053 -1.587 53.327 1.00 94.12 197 LEU A CA 1
ATOM 1490 C C . LEU A 1 197 ? -27.758 -1.181 54.780 1.00 94.12 197 LEU A C 1
ATOM 1492 O O . LEU A 1 197 ? -28.485 -0.368 55.348 1.00 94.12 197 LEU A O 1
ATOM 1496 N N . ALA A 1 198 ? -26.670 -1.692 55.366 1.00 93.62 198 ALA A N 1
ATOM 1497 C CA . ALA A 1 198 ? -26.239 -1.339 56.716 1.00 93.62 198 ALA A CA 1
ATOM 1498 C C . ALA A 1 198 ? -25.911 0.157 56.848 1.00 93.62 198 ALA A C 1
ATOM 1500 O O . ALA A 1 198 ? -26.323 0.784 57.822 1.00 93.62 198 ALA A O 1
ATOM 1501 N N . VAL A 1 199 ? -25.233 0.752 55.857 1.00 89.69 199 VAL A N 1
ATOM 1502 C CA . VAL A 1 199 ? -24.952 2.199 55.832 1.00 89.69 199 VAL A CA 1
ATOM 1503 C C . VAL A 1 199 ? -26.252 3.005 55.756 1.00 89.69 199 VAL A C 1
ATOM 1505 O O . VAL A 1 199 ? -26.428 3.949 56.525 1.00 89.69 199 VAL A O 1
ATOM 1508 N N . GLY A 1 200 ? -27.186 2.624 54.880 1.00 88.81 200 GLY A N 1
ATOM 1509 C CA . GLY A 1 200 ? -28.485 3.294 54.761 1.00 88.81 200 GLY A CA 1
ATOM 1510 C C . GLY A 1 200 ? -29.316 3.234 56.042 1.00 88.81 200 GLY A C 1
ATOM 1511 O O . GLY A 1 200 ? -29.825 4.259 56.502 1.00 88.81 200 GLY A O 1
ATOM 1512 N N . LEU A 1 201 ? -29.403 2.049 56.656 1.00 92.44 201 LEU A N 1
ATOM 1513 C CA . LEU A 1 201 ? -30.107 1.844 57.923 1.00 92.44 201 LEU A CA 1
ATOM 1514 C C . LEU A 1 201 ? -29.467 2.631 59.068 1.00 92.44 201 LEU A C 1
ATOM 1516 O O . LEU A 1 201 ? -30.192 3.233 59.855 1.00 92.44 201 LEU A O 1
ATOM 1520 N N . LEU A 1 202 ? -28.133 2.687 59.140 1.00 89.62 202 LEU A N 1
ATOM 1521 C CA . LEU A 1 202 ? -27.425 3.470 60.153 1.00 89.62 202 LEU A CA 1
ATOM 1522 C C . LEU A 1 202 ? -27.748 4.967 60.032 1.00 89.62 202 LEU A C 1
ATOM 1524 O O . LEU A 1 202 ? -28.039 5.618 61.033 1.00 89.62 202 LEU A O 1
ATOM 1528 N N . VAL A 1 203 ? -27.751 5.516 58.814 1.00 86.38 203 VAL A N 1
ATOM 1529 C CA . VAL A 1 203 ? -28.089 6.931 58.582 1.00 86.38 203 VAL A CA 1
ATOM 1530 C C . VAL A 1 203 ? -29.560 7.207 58.905 1.00 86.38 203 VAL A C 1
ATOM 1532 O O . VAL A 1 203 ? -29.868 8.209 59.554 1.00 86.38 203 VAL A O 1
ATOM 1535 N N . ALA A 1 204 ? -30.470 6.316 58.502 1.00 87.19 204 ALA A N 1
ATOM 1536 C CA . ALA A 1 204 ? -31.891 6.429 58.824 1.00 87.19 204 ALA A CA 1
ATOM 1537 C C . ALA A 1 204 ? -32.136 6.364 60.341 1.00 87.19 204 ALA A C 1
ATOM 1539 O O . ALA A 1 204 ? -32.913 7.155 60.874 1.00 87.19 204 ALA A O 1
ATOM 1540 N N . TRP A 1 205 ? -31.423 5.480 61.044 1.00 90.94 205 TRP A N 1
ATOM 1541 C CA . TRP A 1 205 ? -31.465 5.363 62.498 1.00 90.94 205 TRP A CA 1
ATOM 1542 C C . TRP A 1 205 ? -30.980 6.637 63.189 1.00 90.94 205 TRP A C 1
ATOM 1544 O O . TRP A 1 205 ? -31.683 7.171 64.043 1.00 90.94 205 TRP A O 1
ATOM 1554 N N . ILE A 1 206 ? -29.823 7.175 62.778 1.00 85.88 206 ILE A N 1
ATOM 1555 C CA . ILE A 1 206 ? -29.297 8.446 63.300 1.00 85.88 206 ILE A CA 1
ATOM 1556 C C . ILE A 1 206 ? -30.338 9.556 63.125 1.00 85.88 206 ILE A C 1
ATOM 1558 O O . ILE A 1 206 ? -30.576 10.333 64.048 1.00 85.88 206 ILE A O 1
ATOM 1562 N N . ARG A 1 207 ? -31.004 9.606 61.968 1.00 82.62 207 ARG A N 1
ATOM 1563 C CA . ARG A 1 207 ? -32.055 10.587 61.674 1.00 82.62 207 ARG A CA 1
ATOM 1564 C C . ARG A 1 207 ? -33.307 10.410 62.536 1.00 82.62 207 ARG A C 1
ATOM 1566 O O . ARG A 1 207 ? -33.938 11.403 62.882 1.00 82.62 207 ARG A O 1
ATOM 1573 N N . LEU A 1 208 ? -33.647 9.175 62.895 1.00 86.94 208 LEU A N 1
ATOM 1574 C CA . LEU A 1 208 ? -34.776 8.858 63.768 1.00 86.94 208 LEU A CA 1
ATOM 1575 C C . LEU A 1 208 ? -34.532 9.339 65.207 1.00 86.94 208 LEU A C 1
ATOM 1577 O O . LEU A 1 208 ? -35.417 9.938 65.810 1.00 86.94 208 LEU A O 1
ATOM 1581 N N . ILE A 1 209 ? -33.324 9.124 65.741 1.00 89.00 209 ILE A N 1
ATOM 1582 C CA . ILE A 1 209 ? -32.976 9.495 67.126 1.00 89.00 209 ILE A CA 1
ATOM 1583 C C . ILE A 1 209 ? -32.579 10.971 67.289 1.00 89.00 209 ILE A C 1
ATOM 1585 O O . ILE A 1 209 ? -32.504 11.466 68.411 1.00 89.00 209 ILE A O 1
ATOM 1589 N N . THR A 1 210 ? -32.316 11.686 66.189 1.00 80.75 210 THR A N 1
ATOM 1590 C CA . THR A 1 210 ? -31.977 13.118 66.197 1.00 80.75 210 THR A CA 1
ATOM 1591 C C . THR A 1 210 ? -33.114 13.951 65.592 1.00 80.75 210 THR A C 1
ATOM 1593 O O . THR A 1 210 ? -33.029 14.363 64.431 1.00 80.75 210 THR A O 1
ATOM 1596 N N . PRO A 1 211 ? -34.194 14.235 66.353 1.00 67.69 211 PRO A N 1
ATOM 1597 C CA . PRO A 1 211 ? -35.341 14.975 65.839 1.00 67.69 211 PRO A CA 1
ATOM 1598 C C . PRO A 1 211 ? -34.895 16.308 65.241 1.00 67.69 211 PRO A C 1
ATOM 1600 O O . PRO A 1 211 ? -34.104 17.050 65.822 1.00 67.69 211 PRO A O 1
ATOM 1603 N N . SER A 1 212 ? -35.354 16.588 64.023 1.00 64.62 212 SER A N 1
ATOM 1604 C CA . SER A 1 212 ? -34.982 17.802 63.308 1.00 64.62 212 SER A CA 1
ATOM 1605 C C . SER A 1 212 ? -35.680 18.984 63.962 1.00 64.62 212 SER A C 1
ATOM 1607 O O . SER A 1 212 ? -36.893 19.132 63.852 1.00 64.62 212 SER A O 1
ATOM 1609 N N . SER A 1 213 ? -34.918 19.866 64.595 1.00 61.16 213 SER A N 1
ATOM 1610 C CA . SER A 1 213 ? -35.421 21.190 64.947 1.00 61.16 213 SER A CA 1
ATOM 1611 C C . SER A 1 213 ? -35.630 21.920 63.620 1.00 61.16 213 SER A C 1
ATOM 1613 O O . SER A 1 213 ? -34.663 22.405 63.030 1.00 61.16 213 SER A O 1
ATOM 1615 N N . VAL A 1 214 ? -36.855 21.894 63.084 1.00 56.69 214 VAL A N 1
ATOM 1616 C CA . VAL A 1 214 ? -37.205 22.554 61.821 1.00 56.69 214 VAL A CA 1
ATOM 1617 C C . VAL A 1 214 ? -37.000 24.048 62.029 1.00 56.69 214 VAL A C 1
ATOM 1619 O O . VAL A 1 214 ? -37.875 24.772 62.494 1.00 56.69 214 VAL A O 1
ATOM 1622 N N . ARG A 1 215 ? -35.794 24.525 61.726 1.00 54.88 215 ARG A N 1
ATOM 1623 C CA . ARG A 1 215 ? -35.545 25.946 61.572 1.00 54.88 215 ARG A CA 1
ATOM 1624 C C . ARG A 1 215 ? -36.104 26.276 60.204 1.00 54.88 215 ARG A C 1
ATOM 1626 O O . ARG A 1 215 ? -35.456 26.011 59.198 1.00 54.88 215 ARG A O 1
ATOM 1633 N N . THR A 1 216 ? -37.335 26.769 60.172 1.00 51.41 216 THR A N 1
ATOM 1634 C CA . THR A 1 216 ? -38.020 27.226 58.963 1.00 51.41 216 THR A CA 1
ATOM 1635 C C . THR A 1 216 ? -37.225 28.385 58.347 1.00 51.41 216 THR A C 1
ATOM 1637 O O . THR A 1 216 ? -37.544 29.554 58.539 1.00 51.41 216 THR A O 1
ATOM 1640 N N . GLN A 1 217 ? -36.132 28.095 57.639 1.00 47.53 217 GLN A N 1
ATOM 1641 C CA . GLN A 1 217 ? -35.441 29.052 56.779 1.00 47.53 217 GLN A CA 1
ATOM 1642 C C . GLN A 1 217 ? -36.290 29.208 55.518 1.00 47.53 217 GLN A C 1
ATOM 1644 O O . GLN A 1 217 ? -36.039 28.578 54.499 1.00 47.53 217 GLN A O 1
ATOM 1649 N N . GLY A 1 218 ? -37.378 29.969 55.626 1.00 45.78 218 GLY A N 1
ATOM 1650 C CA . GLY A 1 218 ? -38.317 30.101 54.515 1.00 45.78 218 GLY A CA 1
ATOM 1651 C C . GLY A 1 218 ? -39.633 30.791 54.837 1.00 45.78 218 GLY A C 1
ATOM 1652 O O . GLY A 1 218 ? -40.640 30.482 54.213 1.00 45.78 218 GLY A O 1
ATOM 1653 N N . LYS A 1 219 ? -39.661 31.719 55.795 1.00 41.81 219 LYS A N 1
ATOM 1654 C CA . LYS A 1 219 ? -40.666 32.785 55.797 1.00 41.81 219 LYS A CA 1
ATOM 1655 C C . LYS A 1 219 ? -39.956 34.097 56.092 1.00 41.81 219 LYS A C 1
ATOM 1657 O O . LYS A 1 219 ? -39.385 34.282 57.162 1.00 41.81 219 LYS A O 1
ATOM 1662 N N . LEU A 1 220 ? -39.975 34.985 55.102 1.00 46.72 220 LEU A N 1
ATOM 1663 C CA . LEU A 1 220 ? -39.675 36.413 55.206 1.00 46.72 220 LEU A CA 1
ATOM 1664 C C . LEU A 1 220 ? -40.734 37.077 56.108 1.00 46.72 220 LEU A C 1
ATOM 1666 O O . LEU A 1 220 ? -41.565 37.854 55.659 1.00 46.72 220 LEU A O 1
ATOM 1670 N N . THR A 1 221 ? -40.769 36.711 57.386 1.00 44.44 221 THR A N 1
ATOM 1671 C CA . THR A 1 221 ? -41.640 37.326 58.390 1.00 44.44 221 THR A CA 1
ATOM 1672 C C . THR A 1 221 ? -40.745 37.908 59.472 1.00 44.44 221 THR A C 1
ATOM 1674 O O . THR A 1 221 ? -40.247 37.184 60.335 1.00 44.44 221 THR A O 1
ATOM 1677 N N . LEU A 1 222 ? -40.488 39.219 59.379 1.00 51.06 222 LEU A N 1
ATOM 1678 C CA . LEU A 1 222 ? -39.902 40.003 60.464 1.00 51.06 222 LEU A CA 1
ATOM 1679 C C . LEU A 1 222 ? -40.885 39.981 61.637 1.00 51.06 222 LEU A C 1
ATOM 1681 O O . LEU A 1 222 ? -41.938 40.606 61.571 1.00 51.06 222 LEU A O 1
ATOM 1685 N N . GLY A 1 223 ? -40.537 39.266 62.699 1.00 50.09 223 GLY A N 1
ATOM 1686 C CA . GLY A 1 223 ? -41.294 39.282 63.944 1.00 50.09 223 GLY A CA 1
ATOM 1687 C C . GLY A 1 223 ? -41.620 37.884 64.436 1.00 50.09 223 GLY A C 1
ATOM 1688 O O . GLY A 1 223 ? -42.470 37.194 63.884 1.00 50.09 223 GLY A O 1
ATOM 1689 N N . THR A 1 224 ? -40.992 37.529 65.553 1.00 51.97 224 THR A N 1
ATOM 1690 C CA . THR A 1 224 ? -41.300 36.374 66.406 1.00 51.97 224 THR A CA 1
ATOM 1691 C C . THR A 1 224 ? -40.831 35.007 65.889 1.00 51.97 224 THR A C 1
ATOM 1693 O O . THR A 1 224 ? -41.501 34.310 65.133 1.00 51.97 224 THR A O 1
ATOM 1696 N N . SER A 1 225 ? -39.664 34.583 66.386 1.00 48.25 225 SER A N 1
ATOM 1697 C CA . SER A 1 225 ? -39.139 33.217 66.292 1.00 48.25 225 SER A CA 1
ATOM 1698 C C . SER A 1 225 ? -40.024 32.245 67.080 1.00 48.25 225 SER A C 1
ATOM 1700 O O . SER A 1 225 ? -39.701 31.867 68.206 1.00 48.25 225 SER A O 1
ATOM 1702 N N . GLN A 1 226 ? -41.166 31.857 66.522 1.00 53.47 226 GLN A N 1
ATOM 1703 C CA . GLN A 1 226 ? -42.041 30.876 67.150 1.00 53.47 226 GLN A CA 1
ATOM 1704 C C . GLN A 1 226 ? -41.391 29.490 67.016 1.00 53.47 226 GLN A C 1
ATOM 1706 O O . GLN A 1 226 ? -41.312 28.928 65.923 1.00 53.47 226 GLN A O 1
ATOM 1711 N N . ARG A 1 227 ? -40.867 28.951 68.128 1.00 54.81 227 ARG A N 1
ATOM 1712 C CA . ARG A 1 227 ? -40.464 27.540 68.214 1.00 54.81 227 ARG A CA 1
ATOM 1713 C C . ARG A 1 227 ? -41.732 26.705 68.059 1.00 54.81 227 ARG A C 1
ATOM 1715 O O . ARG A 1 227 ? -42.515 26.594 68.996 1.00 54.81 227 ARG A O 1
ATOM 1722 N N . VAL A 1 228 ? -41.961 26.179 66.860 1.00 57.84 228 VAL A N 1
ATOM 1723 C CA . VAL A 1 228 ? -42.994 25.167 66.630 1.00 57.84 228 VAL A CA 1
ATOM 1724 C C . VAL A 1 228 ? -42.641 23.964 67.505 1.00 57.84 228 VAL A C 1
ATOM 1726 O O . VAL A 1 228 ? -41.483 23.542 67.512 1.00 57.84 228 VAL A O 1
ATOM 1729 N N . ALA A 1 229 ? -43.606 23.474 68.286 1.00 59.03 229 ALA A N 1
ATOM 1730 C CA . ALA A 1 229 ? -43.418 22.314 69.149 1.00 59.03 229 ALA A CA 1
ATOM 1731 C C . ALA A 1 229 ? -42.881 21.130 68.328 1.00 59.03 229 ALA A C 1
ATOM 1733 O O . ALA A 1 229 ? -43.362 20.866 67.223 1.00 59.03 229 ALA A O 1
ATOM 1734 N N . GLU A 1 230 ? -41.855 20.454 68.849 1.00 63.62 230 GLU A N 1
ATOM 1735 C CA . GLU A 1 230 ? -41.270 19.269 68.221 1.00 63.62 230 GLU A CA 1
ATOM 1736 C C . GLU A 1 230 ? -42.319 18.152 68.191 1.00 63.62 230 GLU A C 1
ATOM 1738 O O . GLU A 1 230 ? -42.538 17.462 69.181 1.00 63.62 230 GLU A O 1
ATOM 1743 N N . ASN A 1 231 ? -42.989 17.989 67.049 1.00 76.94 231 ASN A N 1
ATOM 1744 C CA . ASN A 1 231 ? -43.859 16.845 66.815 1.00 76.94 231 ASN A CA 1
ATOM 1745 C C . ASN A 1 231 ? -42.987 15.647 66.402 1.00 76.94 231 ASN A C 1
ATOM 1747 O O . ASN A 1 231 ? -42.371 15.698 65.328 1.00 76.94 231 ASN A O 1
ATOM 1751 N N . PRO A 1 232 ? -42.932 14.569 67.207 1.00 78.56 232 PRO A N 1
ATOM 1752 C CA . PRO A 1 232 ? -42.130 13.381 66.903 1.00 78.56 232 PRO A CA 1
ATOM 1753 C C . PRO A 1 232 ? -42.532 12.721 65.573 1.00 78.56 232 PRO A C 1
ATOM 1755 O O . PRO A 1 232 ? -41.694 12.106 64.915 1.00 78.56 232 PRO A O 1
ATOM 1758 N N . ASP A 1 233 ? -43.765 12.937 65.110 1.00 81.94 233 ASP A N 1
ATOM 1759 C CA . ASP A 1 233 ? -44.285 12.430 63.834 1.00 81.94 233 ASP A CA 1
ATOM 1760 C C . ASP A 1 233 ? -43.455 12.874 62.613 1.00 81.94 233 ASP A C 1
ATOM 1762 O O . ASP A 1 233 ? -43.290 12.113 61.656 1.00 81.94 233 ASP A O 1
ATOM 1766 N N . TYR A 1 234 ? -42.846 14.067 62.651 1.00 79.88 234 TYR A N 1
ATOM 1767 C CA . TYR A 1 234 ? -41.994 14.546 61.555 1.00 79.88 234 TYR A CA 1
ATOM 1768 C C . TYR A 1 234 ? -40.650 13.809 61.473 1.00 79.88 234 TYR A C 1
ATOM 1770 O O . TYR A 1 234 ? -40.082 13.698 60.383 1.00 79.88 234 TYR A O 1
ATOM 1778 N N . ALA A 1 235 ? -40.139 13.285 62.594 1.00 80.56 235 ALA A N 1
ATOM 1779 C CA . ALA A 1 235 ? -38.896 12.515 62.609 1.00 80.56 235 ALA A CA 1
ATOM 1780 C C . ALA A 1 235 ? -39.083 11.162 61.907 1.00 80.56 235 ALA A C 1
ATOM 1782 O O 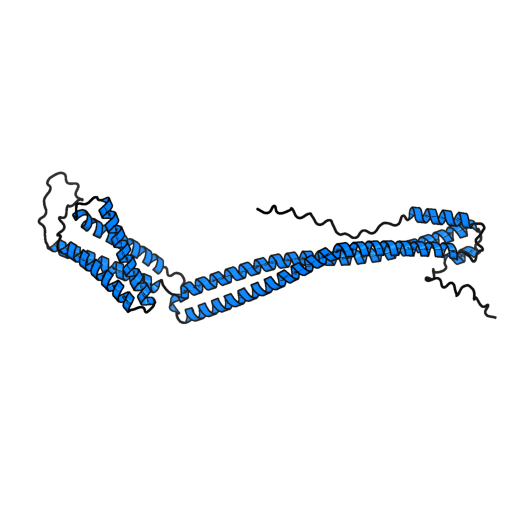. ALA A 1 235 ? -38.274 10.799 61.049 1.00 80.56 235 ALA A O 1
ATOM 1783 N N . TYR A 1 236 ? -40.195 10.469 62.186 1.00 86.38 236 TYR A N 1
ATOM 1784 C CA . TYR A 1 236 ? -40.554 9.216 61.515 1.00 86.38 236 TYR A CA 1
ATOM 1785 C C . TYR A 1 236 ? -40.784 9.419 60.014 1.00 86.38 236 TYR A C 1
ATOM 1787 O O . TYR A 1 236 ? -40.226 8.679 59.202 1.00 86.38 236 TYR A O 1
ATOM 1795 N N . ALA A 1 237 ? -41.534 10.459 59.631 1.00 84.94 237 ALA A N 1
ATOM 1796 C CA . ALA A 1 237 ? -41.778 10.776 58.224 1.00 84.94 237 ALA A CA 1
ATOM 1797 C C . ALA A 1 237 ? -40.476 11.112 57.470 1.00 84.94 237 ALA A C 1
ATOM 1799 O O . ALA A 1 237 ? -40.254 10.629 56.358 1.00 84.94 237 ALA A O 1
ATOM 1800 N N . GLY A 1 238 ? -39.581 11.894 58.084 1.00 82.25 238 GLY A N 1
ATOM 1801 C CA . GLY A 1 238 ? -38.294 12.262 57.493 1.00 82.25 238 GLY A CA 1
ATOM 1802 C C . GLY A 1 238 ? -37.327 11.083 57.345 1.00 82.25 238 GLY A C 1
ATOM 1803 O O . GLY A 1 238 ? -36.670 10.961 56.310 1.00 82.25 238 GLY A O 1
ATOM 1804 N N . ALA A 1 239 ? -37.243 10.208 58.352 1.00 85.31 239 ALA A N 1
ATOM 1805 C CA . ALA A 1 239 ? -36.438 8.987 58.290 1.00 85.31 239 ALA A CA 1
ATOM 1806 C C . ALA A 1 239 ? -36.987 7.998 57.248 1.00 85.31 239 ALA A C 1
ATOM 1808 O O . ALA A 1 239 ? -36.216 7.453 56.457 1.00 85.31 239 ALA A O 1
ATOM 1809 N N . GLY A 1 240 ? -38.313 7.830 57.189 1.00 88.31 240 GLY A N 1
ATOM 1810 C CA . GLY A 1 240 ? -38.982 6.984 56.200 1.00 88.31 240 GLY A CA 1
ATOM 1811 C C . GLY A 1 240 ? -38.780 7.469 54.763 1.00 88.31 240 GLY A C 1
ATOM 1812 O O . GLY A 1 240 ? -38.411 6.679 53.897 1.00 88.31 240 GLY A O 1
ATOM 1813 N N . MET A 1 241 ? -38.941 8.773 54.507 1.00 85.12 241 MET A N 1
ATOM 1814 C CA . MET A 1 241 ? -38.709 9.356 53.179 1.00 85.12 241 MET A CA 1
ATOM 1815 C C . MET A 1 241 ? -37.246 9.220 52.741 1.00 85.12 241 MET A C 1
ATOM 1817 O O . MET A 1 241 ? -36.986 8.874 51.590 1.00 85.12 241 MET A O 1
ATOM 1821 N N . PHE A 1 242 ? -36.293 9.441 53.654 1.00 86.06 242 PHE A N 1
ATOM 1822 C CA . PHE A 1 242 ? -34.876 9.210 53.375 1.00 86.06 242 PHE A CA 1
ATOM 1823 C C . PHE A 1 242 ? -34.610 7.751 52.998 1.00 86.06 242 PHE A C 1
ATOM 1825 O O . PHE A 1 242 ? -33.994 7.494 51.968 1.00 86.06 242 PHE A O 1
ATOM 1832 N N . LEU A 1 243 ? -35.103 6.800 53.796 1.00 88.62 243 LEU A N 1
ATOM 1833 C CA . LEU A 1 243 ? -34.899 5.377 53.538 1.00 88.62 243 LEU A CA 1
ATOM 1834 C C . LEU A 1 243 ? -35.508 4.957 52.192 1.00 88.62 243 LEU A C 1
ATOM 1836 O O . LEU A 1 243 ? -34.884 4.208 51.445 1.00 88.62 243 LEU A O 1
ATOM 1840 N N . ALA A 1 244 ? -36.691 5.477 51.852 1.00 88.81 244 ALA A N 1
ATOM 1841 C CA . ALA A 1 244 ? -37.335 5.219 50.568 1.00 88.81 244 ALA A CA 1
ATOM 1842 C C . ALA A 1 244 ? -36.507 5.744 49.381 1.00 88.81 244 ALA A C 1
ATOM 1844 O O . ALA A 1 244 ? -36.303 5.011 48.412 1.00 88.81 244 ALA A O 1
ATOM 1845 N N . LEU A 1 245 ? -35.991 6.977 49.464 1.00 84.81 245 LEU A N 1
ATOM 1846 C CA . LEU A 1 245 ? -35.122 7.559 48.432 1.00 84.81 245 LEU A CA 1
ATOM 1847 C C . LEU A 1 245 ? -33.797 6.800 48.309 1.00 84.81 245 LEU A C 1
ATOM 1849 O O . LEU A 1 245 ? -33.396 6.459 47.198 1.00 84.81 245 LEU A O 1
ATOM 1853 N N . TYR A 1 246 ? -33.179 6.461 49.441 1.00 86.88 246 TYR A N 1
ATOM 1854 C CA . TYR A 1 246 ? -31.940 5.691 49.506 1.00 86.88 246 TYR A CA 1
ATOM 1855 C C . TYR A 1 246 ? -32.089 4.329 48.819 1.00 86.88 246 TYR A C 1
ATOM 1857 O O . TYR A 1 246 ? -31.295 3.967 47.948 1.00 86.88 246 TYR A O 1
ATOM 1865 N N . ILE A 1 247 ? -33.143 3.583 49.174 1.00 91.50 247 ILE A N 1
ATOM 1866 C CA . ILE A 1 247 ? -33.423 2.272 48.583 1.00 91.50 247 ILE A CA 1
ATOM 1867 C C . ILE A 1 247 ? -33.736 2.416 47.092 1.00 91.50 247 ILE A C 1
ATOM 1869 O O . ILE A 1 247 ? -33.186 1.671 46.282 1.00 91.50 247 ILE A O 1
ATOM 1873 N N . GLY A 1 248 ? -34.572 3.388 46.716 1.00 88.12 248 GLY A N 1
ATOM 1874 C CA . GLY A 1 248 ? -34.928 3.645 45.322 1.00 88.12 248 GLY A CA 1
ATOM 1875 C C . GLY A 1 248 ? -33.714 3.979 44.451 1.00 88.12 248 GLY A C 1
ATOM 1876 O O . GLY A 1 248 ? -33.537 3.380 43.389 1.00 88.12 248 GLY A O 1
ATOM 1877 N N . GLY A 1 249 ? -32.840 4.875 44.917 1.00 85.75 249 GLY A N 1
ATOM 1878 C CA . GLY A 1 249 ? -31.619 5.271 44.214 1.00 85.75 249 GLY A CA 1
ATOM 1879 C C . GLY A 1 249 ? -30.600 4.150 44.092 1.00 85.75 249 GLY A C 1
ATOM 1880 O O . GLY A 1 249 ? -30.067 3.917 43.005 1.00 85.75 249 GLY A O 1
ATOM 1881 N N . GLY A 1 250 ? -30.378 3.397 45.172 1.00 87.62 250 GLY A N 1
ATOM 1882 C CA . GLY A 1 250 ? -29.490 2.238 45.142 1.00 87.62 250 GLY A CA 1
ATOM 1883 C C . GLY A 1 250 ? -30.003 1.121 44.233 1.00 87.62 250 GLY A C 1
ATOM 1884 O O . GLY A 1 250 ? -29.231 0.580 43.440 1.00 87.62 250 GLY A O 1
ATOM 1885 N N . LEU A 1 251 ? -31.305 0.810 44.263 1.00 90.19 251 LEU A N 1
ATOM 1886 C CA . LEU A 1 251 ? -31.905 -0.169 43.350 1.00 90.19 251 LEU A CA 1
ATOM 1887 C C . LEU A 1 251 ? -31.817 0.290 41.896 1.00 90.19 251 LEU A C 1
ATOM 1889 O O . LEU A 1 251 ? -31.432 -0.504 41.038 1.00 90.19 251 LEU A O 1
ATOM 1893 N N . ALA A 1 252 ? -32.106 1.563 41.616 1.00 85.81 252 ALA A N 1
ATOM 1894 C CA . ALA A 1 252 ? -31.944 2.124 40.282 1.00 85.81 252 ALA A CA 1
ATOM 1895 C C . ALA A 1 252 ? -30.490 1.985 39.805 1.00 85.81 252 ALA A C 1
ATOM 1897 O O . ALA A 1 252 ? -30.268 1.481 38.707 1.00 85.81 252 ALA A O 1
ATOM 1898 N N . ALA A 1 253 ? -29.502 2.351 40.628 1.00 87.06 253 ALA A N 1
ATOM 1899 C CA . ALA A 1 253 ? -28.080 2.200 40.308 1.00 87.06 253 ALA A CA 1
ATOM 1900 C C . ALA A 1 253 ? -27.674 0.738 40.074 1.00 87.06 253 ALA A C 1
ATOM 1902 O O . ALA A 1 253 ? -26.932 0.453 39.133 1.00 87.06 253 ALA A O 1
ATOM 1903 N N . CYS A 1 254 ? -28.188 -0.188 40.883 1.00 87.75 254 CYS A N 1
ATOM 1904 C CA . CYS A 1 254 ? -27.928 -1.620 40.767 1.00 87.75 254 CYS A CA 1
ATOM 1905 C C . CYS A 1 254 ? -28.513 -2.202 39.467 1.00 87.75 254 CYS A C 1
ATOM 1907 O O . CYS A 1 254 ? -27.790 -2.819 38.684 1.00 87.75 254 CYS A O 1
ATOM 1909 N N . ILE A 1 255 ? -29.795 -1.938 39.183 1.00 85.44 255 ILE A N 1
ATOM 1910 C CA . ILE A 1 255 ? -30.475 -2.358 37.944 1.00 85.44 255 ILE A CA 1
ATOM 1911 C C . ILE A 1 255 ? -29.796 -1.723 36.729 1.00 85.44 255 ILE A C 1
ATOM 1913 O O . ILE A 1 255 ? -29.533 -2.387 35.729 1.00 85.44 255 ILE A O 1
ATOM 1917 N N . GLY A 1 256 ? -29.455 -0.443 36.830 1.00 82.56 256 GLY A N 1
ATOM 1918 C CA . GLY A 1 256 ? -28.699 0.283 35.826 1.00 82.56 256 GLY A CA 1
ATOM 1919 C C . GLY A 1 256 ? -27.362 -0.361 35.506 1.00 82.56 256 GLY A C 1
ATOM 1920 O O . GLY A 1 256 ? -27.057 -0.617 34.342 1.00 82.56 256 GLY A O 1
ATOM 1921 N N . ALA A 1 257 ? -26.570 -0.670 36.530 1.00 85.38 257 ALA A N 1
ATOM 1922 C CA . ALA A 1 257 ? -25.291 -1.353 36.386 1.00 85.38 257 ALA A CA 1
ATOM 1923 C C . ALA A 1 257 ? -25.454 -2.740 35.748 1.00 85.38 257 ALA A C 1
ATOM 1925 O O . ALA A 1 257 ? -24.713 -3.074 34.824 1.00 85.38 257 ALA A O 1
ATOM 1926 N N . TYR A 1 258 ? -26.461 -3.502 36.185 1.00 83.88 258 TYR A N 1
ATOM 1927 C CA . TYR A 1 258 ? -26.790 -4.825 35.656 1.00 83.88 258 TYR A CA 1
ATOM 1928 C C . TYR A 1 258 ? -27.161 -4.788 34.165 1.00 83.88 258 TYR A C 1
ATOM 1930 O O . TYR A 1 258 ? -26.659 -5.591 33.384 1.00 83.88 258 TYR A O 1
ATOM 1938 N N . LEU A 1 259 ? -28.000 -3.833 33.752 1.00 79.88 259 LEU A N 1
ATOM 1939 C CA . LEU A 1 259 ? -28.444 -3.698 32.360 1.00 79.88 259 LEU A CA 1
ATOM 1940 C C . LEU A 1 259 ? -27.382 -3.071 31.444 1.00 79.88 259 LEU A C 1
ATOM 1942 O O . LEU A 1 259 ? -27.397 -3.286 30.232 1.00 79.88 259 LEU A O 1
ATOM 1946 N N . THR A 1 260 ? -26.475 -2.258 31.990 1.00 78.44 260 THR A N 1
ATOM 1947 C CA . THR A 1 260 ? -25.440 -1.566 31.202 1.00 78.44 260 THR A CA 1
ATOM 1948 C C . THR A 1 260 ? -24.187 -2.406 30.984 1.00 78.44 260 THR A C 1
ATOM 1950 O O . THR A 1 260 ? -23.524 -2.242 29.956 1.00 78.44 260 THR A O 1
ATOM 1953 N N . HIS A 1 261 ? -23.866 -3.317 31.902 1.00 77.44 261 HIS A N 1
ATOM 1954 C CA . HIS A 1 261 ? -22.751 -4.243 31.750 1.00 77.44 261 HIS A CA 1
ATOM 1955 C C . HIS A 1 261 ? -23.206 -5.474 30.974 1.00 77.44 261 HIS A C 1
ATOM 1957 O O . HIS A 1 261 ? -23.570 -6.466 31.575 1.00 77.44 261 HIS A O 1
ATOM 1963 N N . HIS A 1 262 ? -23.175 -5.413 29.641 1.00 76.19 262 HIS A N 1
ATOM 1964 C CA . HIS A 1 262 ? -23.314 -6.604 28.800 1.00 76.19 262 HIS A CA 1
ATOM 1965 C C . HIS A 1 262 ? -21.980 -6.897 28.111 1.00 76.19 262 HIS A C 1
ATOM 1967 O O . HIS A 1 262 ? -21.559 -6.143 27.226 1.00 76.19 262 HIS A O 1
ATOM 1973 N N . GLU A 1 263 ? -21.310 -7.984 28.502 1.00 77.81 263 GLU A N 1
ATOM 1974 C CA . GLU A 1 263 ? -19.996 -8.372 27.958 1.00 77.81 263 GLU A CA 1
ATOM 1975 C C . GLU A 1 263 ? -20.046 -8.594 26.432 1.00 77.81 263 GLU A C 1
ATOM 1977 O O . GLU A 1 263 ? -19.115 -8.230 25.707 1.00 77.81 263 GLU A O 1
ATOM 1982 N N . GLY A 1 264 ? -21.182 -9.072 25.909 1.00 82.62 264 GLY A N 1
ATOM 1983 C CA . GLY A 1 264 ? -21.408 -9.215 24.464 1.00 82.62 264 GLY A CA 1
ATOM 1984 C C . GLY A 1 264 ? -21.402 -7.881 23.703 1.00 82.62 264 GLY A C 1
ATOM 1985 O O . GLY A 1 264 ? -20.894 -7.785 22.589 1.00 82.62 264 GLY A O 1
ATOM 1986 N N . ARG A 1 265 ? -21.894 -6.795 24.315 1.00 80.88 265 ARG A N 1
ATOM 1987 C CA . ARG A 1 265 ? -21.961 -5.490 23.641 1.00 80.88 265 ARG A CA 1
ATOM 1988 C C . ARG A 1 265 ? -20.591 -4.826 23.562 1.00 80.88 265 ARG A C 1
ATOM 1990 O O . ARG A 1 265 ? -20.252 -4.243 22.532 1.00 80.88 265 ARG A O 1
ATOM 1997 N N . SER A 1 266 ? -19.819 -4.860 24.648 1.00 83.38 266 SER A N 1
ATOM 1998 C CA . SER A 1 266 ? -18.479 -4.266 24.670 1.00 83.38 266 SER A CA 1
ATOM 1999 C C . SER A 1 266 ? -17.528 -5.016 23.737 1.00 83.38 266 SER A C 1
ATOM 2001 O O . SER A 1 266 ? -16.810 -4.367 22.974 1.00 83.38 266 SER A O 1
ATOM 2003 N N . SER A 1 267 ? -17.584 -6.353 23.724 1.00 87.38 267 SER A N 1
ATOM 2004 C CA . SER A 1 267 ? -16.820 -7.190 22.792 1.00 87.38 267 SER A CA 1
ATOM 2005 C C . SER A 1 267 ? -17.226 -6.957 21.334 1.00 87.38 267 SER A C 1
ATOM 2007 O O . SER A 1 267 ? -16.350 -6.750 20.499 1.00 87.38 267 SER A O 1
ATOM 2009 N N . PHE A 1 268 ? -18.521 -6.858 21.019 1.00 90.00 268 PHE A N 1
ATOM 2010 C CA . PHE A 1 268 ? -18.984 -6.501 19.673 1.00 90.00 268 PHE A CA 1
ATOM 2011 C C . PHE A 1 268 ? -18.517 -5.111 19.225 1.00 90.00 268 PHE A C 1
ATOM 2013 O O . PHE A 1 268 ? -18.009 -4.934 18.120 1.00 90.00 268 PHE A O 1
ATOM 2020 N N . VAL A 1 269 ? -18.637 -4.091 20.081 1.00 88.75 269 VAL A N 1
ATOM 2021 C CA . VAL A 1 269 ? -18.145 -2.745 19.741 1.00 88.75 269 VAL A CA 1
ATOM 2022 C C . VAL A 1 269 ? -16.628 -2.759 19.530 1.00 88.75 269 VAL A C 1
ATOM 2024 O O . VAL A 1 269 ? -16.130 -2.073 18.634 1.00 88.75 269 VAL A O 1
ATOM 2027 N N . ALA A 1 270 ? -15.888 -3.536 20.326 1.00 91.50 270 ALA A N 1
ATOM 2028 C CA . ALA A 1 270 ? -14.451 -3.705 20.160 1.00 91.50 270 ALA A CA 1
ATOM 2029 C C . ALA A 1 270 ? -14.100 -4.401 18.833 1.00 91.50 270 ALA A C 1
ATOM 2031 O O . ALA A 1 270 ? -13.249 -3.885 18.107 1.00 91.50 270 ALA A O 1
ATOM 2032 N N . THR A 1 271 ? -14.780 -5.493 18.466 1.00 94.56 271 THR A N 1
ATOM 2033 C CA . THR A 1 271 ? -14.547 -6.215 17.200 1.00 94.56 271 THR A CA 1
ATOM 2034 C C . THR A 1 271 ? -14.942 -5.384 15.982 1.00 94.56 271 THR A C 1
ATOM 2036 O O . THR A 1 271 ? -14.176 -5.315 15.026 1.00 94.56 271 THR A O 1
ATOM 2039 N N . VAL A 1 272 ? -16.054 -4.641 16.023 1.00 94.44 272 VAL A N 1
ATOM 2040 C CA . VAL A 1 272 ? -16.436 -3.708 14.945 1.00 94.44 272 VAL A CA 1
ATOM 2041 C C . VAL A 1 272 ? -15.387 -2.611 14.760 1.00 94.44 272 VAL A C 1
ATOM 2043 O O . VAL A 1 272 ? -15.037 -2.274 13.628 1.00 94.44 272 VAL A O 1
ATOM 2046 N N . ARG A 1 273 ? -14.863 -2.043 15.855 1.00 96.00 273 ARG A N 1
ATOM 2047 C CA . ARG A 1 273 ? -13.779 -1.049 15.785 1.00 96.00 273 ARG A CA 1
ATOM 2048 C C . ARG A 1 273 ? -12.489 -1.659 15.242 1.00 96.00 273 ARG A C 1
ATOM 2050 O O . ARG A 1 273 ? -11.818 -1.001 14.453 1.00 96.00 273 ARG A O 1
ATOM 2057 N N . ALA A 1 274 ? -12.148 -2.880 15.649 1.00 96.38 274 ALA A N 1
ATOM 2058 C CA . ALA A 1 274 ? -10.983 -3.597 15.140 1.00 96.38 274 ALA A CA 1
ATOM 2059 C C . ALA A 1 274 ? -11.106 -3.867 13.632 1.00 96.38 274 ALA A C 1
ATOM 2061 O O . ALA A 1 274 ? -10.177 -3.545 12.899 1.00 96.38 274 ALA A O 1
ATOM 2062 N N . ASN A 1 275 ? -12.271 -4.331 13.169 1.00 97.44 275 ASN A N 1
ATOM 2063 C CA . ASN A 1 275 ? -12.552 -4.564 11.753 1.00 97.44 275 ASN A CA 1
ATOM 2064 C C . ASN A 1 275 ? -12.451 -3.281 10.919 1.00 97.44 275 ASN A C 1
ATOM 2066 O O . ASN A 1 275 ? -11.806 -3.264 9.879 1.00 97.44 275 ASN A O 1
ATOM 2070 N N . ARG A 1 276 ? -13.021 -2.165 11.400 1.00 97.75 276 ARG A N 1
ATOM 2071 C CA . ARG A 1 276 ? -12.876 -0.863 10.722 1.00 97.75 276 ARG A CA 1
ATOM 2072 C C . ARG A 1 276 ? -11.414 -0.441 10.606 1.00 97.75 276 ARG A C 1
ATOM 2074 O O . ARG A 1 276 ? -10.980 -0.069 9.527 1.00 97.75 276 ARG A O 1
ATOM 2081 N N . ARG A 1 277 ? -10.646 -0.557 11.694 1.00 98.19 277 ARG A N 1
ATOM 2082 C CA . ARG A 1 277 ? -9.210 -0.240 11.682 1.00 98.19 277 ARG A CA 1
ATOM 2083 C C . ARG A 1 277 ? -8.428 -1.136 10.721 1.00 98.19 277 ARG A C 1
ATOM 2085 O O . ARG A 1 277 ? -7.539 -0.633 10.048 1.00 98.19 277 ARG A O 1
ATOM 2092 N N . ALA A 1 278 ? -8.743 -2.430 10.657 1.00 97.75 278 ALA A N 1
ATOM 2093 C CA . ALA A 1 278 ? -8.114 -3.356 9.717 1.00 97.75 278 ALA A CA 1
ATOM 2094 C C . ALA A 1 278 ? -8.445 -2.987 8.260 1.00 97.75 278 ALA A C 1
ATOM 2096 O O . ALA A 1 278 ? -7.542 -2.926 7.430 1.00 97.75 278 ALA A O 1
ATOM 2097 N N . ALA A 1 279 ? -9.705 -2.652 7.965 1.00 98.00 279 ALA A N 1
ATOM 2098 C CA . ALA A 1 279 ? -10.125 -2.208 6.636 1.00 98.00 279 ALA A CA 1
ATOM 2099 C C . ALA A 1 279 ? -9.459 -0.881 6.223 1.00 98.00 279 ALA A C 1
ATOM 2101 O O . ALA A 1 279 ? -8.986 -0.749 5.095 1.00 98.00 279 ALA A O 1
ATOM 2102 N N . ASP A 1 280 ? -9.360 0.083 7.145 1.00 98.19 280 ASP A N 1
ATOM 2103 C CA . ASP A 1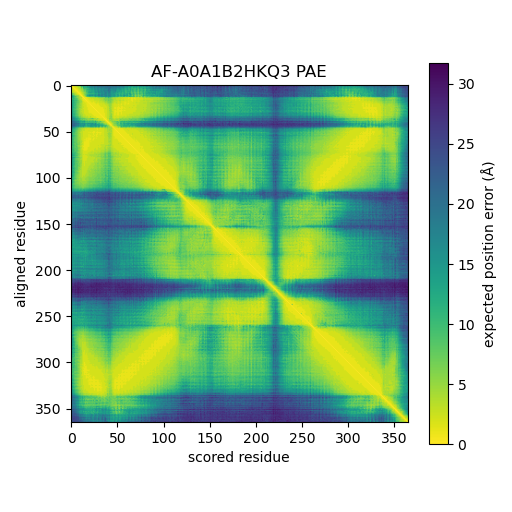 280 ? -8.663 1.353 6.906 1.00 98.19 280 ASP A CA 1
ATOM 2104 C C . ASP A 1 280 ? -7.167 1.129 6.624 1.00 98.19 280 ASP A C 1
ATOM 2106 O O . ASP A 1 280 ? -6.606 1.754 5.723 1.00 98.19 280 ASP A O 1
ATOM 2110 N N . GLN A 1 281 ? -6.525 0.211 7.358 1.00 97.50 281 GLN A N 1
ATOM 2111 C CA . GLN A 1 281 ? -5.133 -0.186 7.120 1.00 97.50 281 GLN A CA 1
ATOM 2112 C C . GLN A 1 281 ? -4.958 -0.832 5.743 1.00 97.50 281 GLN A C 1
ATOM 2114 O O . GLN A 1 281 ? -4.064 -0.425 5.005 1.00 97.50 281 GLN A O 1
ATOM 2119 N N . LEU A 1 282 ? -5.830 -1.774 5.366 1.00 98.25 282 LEU A N 1
ATOM 2120 C CA . LEU A 1 282 ? -5.793 -2.408 4.047 1.00 98.25 282 LEU A CA 1
ATOM 2121 C C . LEU A 1 282 ? -5.903 -1.365 2.930 1.00 98.25 282 LEU A C 1
ATOM 2123 O O . LEU A 1 282 ? -5.086 -1.369 2.015 1.00 98.25 282 LEU A O 1
ATOM 2127 N N . LYS A 1 283 ? -6.837 -0.413 3.042 1.00 98.00 283 LYS A N 1
ATOM 2128 C CA . LYS A 1 283 ? -6.996 0.671 2.061 1.00 98.00 283 LYS A CA 1
ATOM 2129 C C . LYS A 1 283 ? -5.726 1.516 1.908 1.00 98.00 283 LYS A C 1
ATOM 2131 O O . LYS A 1 283 ? -5.357 1.874 0.791 1.00 98.00 283 LYS A O 1
ATOM 2136 N N . GLN A 1 284 ? -5.056 1.846 3.014 1.00 97.38 284 GLN A N 1
ATOM 2137 C CA . GLN A 1 284 ? -3.784 2.577 2.971 1.00 97.38 284 GLN A CA 1
ATOM 2138 C C . GLN A 1 284 ? -2.689 1.756 2.280 1.00 97.38 284 GLN A C 1
ATOM 2140 O O . GLN A 1 284 ? -1.969 2.292 1.438 1.00 97.38 284 GLN A O 1
ATOM 2145 N N . THR A 1 285 ? -2.591 0.460 2.592 1.00 96.44 285 THR A N 1
ATOM 2146 C CA . THR A 1 285 ? -1.644 -0.459 1.948 1.00 96.44 285 THR A CA 1
ATOM 2147 C C . THR A 1 285 ? -1.922 -0.627 0.454 1.00 96.44 285 THR A C 1
ATOM 2149 O O . THR A 1 285 ? -0.983 -0.675 -0.333 1.00 96.44 285 THR A O 1
ATOM 2152 N N . GLU A 1 286 ? -3.184 -0.671 0.025 1.00 98.06 286 GLU A N 1
ATOM 2153 C CA . GLU A 1 286 ? -3.520 -0.736 -1.402 1.00 98.06 286 GLU A CA 1
ATOM 2154 C C . GLU A 1 286 ? -3.122 0.535 -2.156 1.00 98.06 286 GLU A C 1
ATOM 2156 O O . GLU A 1 286 ? -2.631 0.443 -3.281 1.00 98.06 286 GLU A O 1
ATOM 2161 N N . GLY A 1 287 ? -3.267 1.708 -1.529 1.00 97.00 287 GLY A N 1
ATOM 2162 C CA . GLY A 1 287 ? -2.784 2.970 -2.088 1.00 97.00 287 GLY A CA 1
ATOM 2163 C C . GLY A 1 287 ? -1.271 2.955 -2.317 1.00 97.00 287 GLY A C 1
ATOM 2164 O O . GLY A 1 287 ? -0.813 3.176 -3.437 1.00 97.00 287 GLY A O 1
ATOM 2165 N N . THR A 1 288 ? -0.493 2.607 -1.286 1.00 96.31 288 THR A N 1
ATOM 2166 C CA . THR A 1 288 ? 0.977 2.565 -1.388 1.00 96.31 288 THR A CA 1
ATOM 2167 C C . THR A 1 288 ? 1.472 1.488 -2.353 1.00 96.31 288 THR A C 1
ATOM 2169 O O . THR A 1 288 ? 2.420 1.726 -3.102 1.00 96.31 288 THR A O 1
ATOM 2172 N N . HIS A 1 289 ? 0.816 0.326 -2.387 1.00 98.06 289 HIS A N 1
ATOM 2173 C CA . HIS A 1 289 ? 1.086 -0.726 -3.363 1.00 98.06 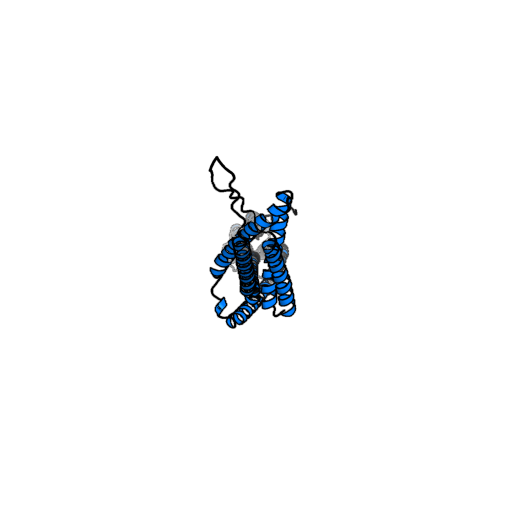289 HIS A CA 1
ATOM 2174 C C . HIS A 1 289 ? 0.786 -0.261 -4.799 1.00 98.06 289 HIS A C 1
ATOM 2176 O O . HIS A 1 289 ? 1.587 -0.481 -5.709 1.00 98.06 289 HIS A O 1
ATOM 2182 N N . GLY A 1 290 ? -0.344 0.419 -5.014 1.00 97.06 290 GLY A N 1
ATOM 2183 C CA . GLY A 1 290 ? -0.716 0.981 -6.312 1.00 97.06 290 GLY A CA 1
ATOM 2184 C C . GLY A 1 290 ? 0.308 1.989 -6.838 1.00 97.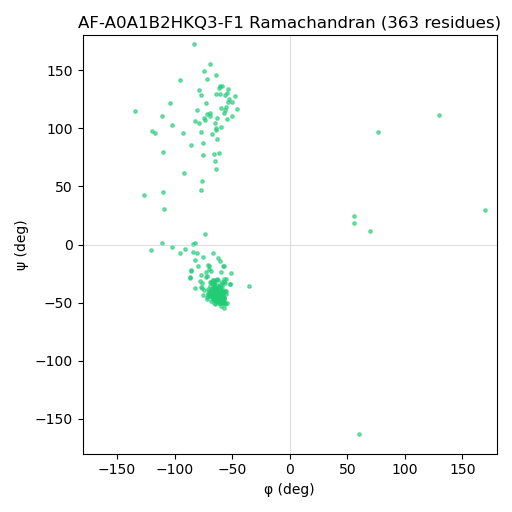06 290 GLY A C 1
ATOM 2185 O O . GLY A 1 290 ? 0.667 1.941 -8.015 1.00 97.06 290 GLY A O 1
ATOM 2186 N N . ASP A 1 291 ? 0.827 2.855 -5.969 1.00 96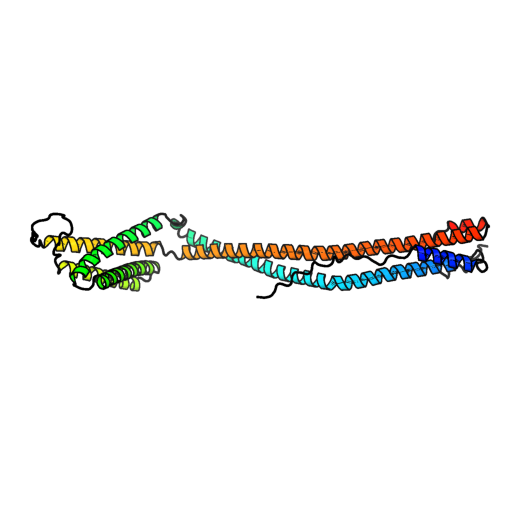.50 291 ASP A N 1
ATOM 2187 C CA . ASP A 1 291 ? 1.859 3.826 -6.339 1.00 96.50 291 ASP A CA 1
ATOM 2188 C C . ASP A 1 291 ? 3.202 3.152 -6.654 1.00 96.50 291 ASP A C 1
ATOM 2190 O O . ASP A 1 291 ? 3.814 3.454 -7.681 1.00 96.50 291 ASP A O 1
ATOM 2194 N N . ALA A 1 292 ? 3.628 2.171 -5.849 1.00 95.69 292 ALA A N 1
ATOM 2195 C CA . ALA A 1 292 ? 4.835 1.387 -6.129 1.00 95.69 292 ALA A CA 1
ATOM 2196 C C . ALA A 1 292 ? 4.744 0.646 -7.474 1.00 95.69 292 ALA A C 1
ATOM 2198 O O . ALA A 1 292 ? 5.700 0.636 -8.253 1.00 95.69 292 ALA A O 1
ATOM 2199 N N . ARG A 1 293 ? 3.569 0.089 -7.794 1.00 97.94 293 ARG A N 1
ATOM 2200 C CA . ARG A 1 293 ? 3.319 -0.579 -9.075 1.00 97.94 293 ARG A CA 1
ATOM 2201 C C . ARG A 1 293 ? 3.464 0.374 -10.260 1.00 97.94 293 ARG A C 1
ATOM 2203 O O . ARG A 1 293 ? 4.057 -0.017 -11.261 1.00 97.94 293 ARG A O 1
ATOM 2210 N N . LYS A 1 294 ? 2.962 1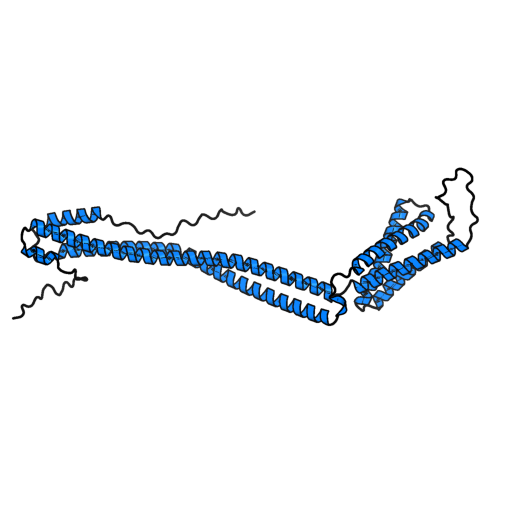.611 -10.160 1.00 96.19 294 LYS A N 1
ATOM 2211 C CA . LYS A 1 294 ? 3.123 2.627 -11.218 1.00 96.19 294 LYS A CA 1
ATOM 2212 C C . LYS A 1 294 ? 4.593 2.961 -11.457 1.00 96.19 294 LYS A C 1
ATOM 2214 O O . LYS A 1 294 ? 5.008 3.043 -12.607 1.00 96.19 294 LYS A O 1
ATOM 2219 N N . VAL A 1 295 ? 5.380 3.115 -10.387 1.00 94.44 295 VAL A N 1
ATOM 2220 C CA . VAL A 1 295 ? 6.827 3.371 -10.491 1.00 94.44 295 VAL A CA 1
ATOM 2221 C C . VAL A 1 295 ? 7.528 2.215 -11.203 1.00 94.44 295 VAL A C 1
ATOM 2223 O O . VAL A 1 295 ? 8.274 2.446 -12.150 1.00 94.44 295 VAL A O 1
ATOM 2226 N N . TRP A 1 296 ? 7.251 0.972 -10.803 1.00 96.31 296 TRP A N 1
ATOM 2227 C CA . TRP A 1 296 ? 7.814 -0.207 -11.464 1.00 96.31 296 TRP A CA 1
ATOM 2228 C C . TRP A 1 296 ? 7.413 -0.285 -12.948 1.00 96.31 296 TRP A C 1
ATOM 2230 O O . TRP A 1 296 ? 8.275 -0.463 -13.807 1.00 96.31 296 TRP A O 1
ATOM 2240 N N . GLN A 1 297 ? 6.135 -0.065 -13.276 1.00 96.75 297 GLN A N 1
ATOM 2241 C CA . GLN A 1 297 ? 5.650 -0.057 -14.663 1.00 96.75 297 GLN A CA 1
ATOM 2242 C C . GLN A 1 297 ? 6.308 1.034 -15.513 1.00 96.75 297 GLN A C 1
ATOM 2244 O O . GLN A 1 297 ? 6.640 0.777 -16.668 1.00 96.75 297 GLN A O 1
ATOM 2249 N N . ALA A 1 298 ? 6.525 2.227 -14.954 1.00 93.75 298 ALA A N 1
ATOM 2250 C CA . ALA A 1 298 ? 7.216 3.308 -15.649 1.00 93.75 298 ALA A CA 1
ATOM 2251 C C . ALA A 1 298 ? 8.668 2.930 -15.992 1.00 93.75 298 ALA A C 1
ATOM 2253 O O . ALA A 1 298 ? 9.117 3.196 -17.103 1.00 93.75 298 ALA A O 1
ATOM 2254 N N . GLN A 1 299 ? 9.377 2.253 -15.082 1.00 94.50 299 GLN A N 1
ATOM 2255 C CA . GLN A 1 299 ? 10.746 1.776 -15.320 1.00 94.50 299 GLN A CA 1
ATOM 2256 C C . GLN A 1 299 ? 10.799 0.673 -16.390 1.00 94.50 299 GLN A C 1
ATOM 2258 O O . GLN A 1 299 ? 11.655 0.708 -17.273 1.00 94.50 299 GLN A O 1
ATOM 2263 N N . VAL A 1 300 ? 9.856 -0.278 -16.360 1.00 96.69 300 VAL A N 1
ATOM 2264 C CA . VAL A 1 300 ? 9.729 -1.307 -17.411 1.00 96.69 300 VAL A CA 1
ATOM 2265 C C . VAL A 1 300 ? 9.454 -0.657 -18.768 1.00 96.69 300 VAL A C 1
ATOM 2267 O O . VAL A 1 300 ? 10.132 -0.965 -19.745 1.00 96.69 300 VAL A O 1
ATOM 2270 N N . ALA A 1 301 ? 8.516 0.291 -18.821 1.00 94.81 301 ALA A N 1
ATOM 2271 C CA . ALA A 1 301 ? 8.184 1.006 -20.047 1.00 94.81 301 ALA A CA 1
ATOM 2272 C C . ALA A 1 301 ? 9.373 1.813 -20.595 1.00 94.81 301 ALA A C 1
ATOM 2274 O O . ALA A 1 301 ? 9.589 1.814 -21.805 1.00 94.81 301 ALA A O 1
ATOM 2275 N N . ALA A 1 302 ? 10.162 2.457 -19.728 1.00 93.75 302 ALA A N 1
ATOM 2276 C CA . ALA A 1 302 ? 11.367 3.185 -20.126 1.00 93.75 302 ALA A CA 1
ATOM 2277 C C . ALA A 1 302 ? 12.423 2.254 -20.745 1.00 93.75 302 ALA A C 1
ATOM 2279 O O . ALA A 1 302 ? 12.937 2.543 -21.826 1.00 93.75 302 ALA A O 1
ATOM 2280 N N . ARG A 1 303 ? 12.680 1.095 -20.123 1.00 96.00 303 ARG A N 1
ATOM 2281 C CA . ARG A 1 303 ? 13.584 0.068 -20.665 1.00 96.00 303 ARG A CA 1
ATOM 2282 C C . ARG A 1 303 ? 13.122 -0.427 -22.038 1.00 96.00 303 ARG A C 1
ATOM 2284 O O . ARG A 1 303 ? 13.916 -0.515 -22.971 1.00 96.00 303 ARG A O 1
ATOM 2291 N N . ASP A 1 304 ? 11.835 -0.735 -22.173 1.00 96.69 304 ASP A N 1
ATOM 2292 C CA . ASP A 1 304 ? 11.281 -1.251 -23.425 1.00 96.69 304 ASP A CA 1
ATOM 2293 C C . ASP A 1 304 ? 11.263 -0.165 -24.524 1.00 96.69 304 ASP A C 1
ATOM 2295 O O . ASP A 1 304 ? 11.447 -0.465 -25.706 1.00 96.69 304 ASP A O 1
ATOM 2299 N N . ALA A 1 305 ? 11.084 1.108 -24.155 1.00 96.19 305 ALA A N 1
ATOM 2300 C CA . ALA A 1 305 ? 11.218 2.242 -25.068 1.00 96.19 305 ALA A CA 1
ATOM 2301 C C . ALA A 1 305 ? 12.668 2.425 -25.545 1.00 96.19 305 ALA A C 1
ATOM 2303 O O . ALA A 1 305 ? 12.887 2.605 -26.743 1.00 96.19 305 ALA A O 1
ATOM 2304 N N . ALA A 1 306 ? 13.654 2.300 -24.653 1.00 97.12 306 ALA A N 1
ATOM 2305 C CA . ALA A 1 306 ? 15.072 2.371 -25.005 1.00 97.12 306 ALA A CA 1
ATOM 2306 C C . ALA A 1 306 ? 15.474 1.301 -26.032 1.00 97.12 306 ALA A C 1
ATOM 2308 O O . ALA A 1 306 ? 16.143 1.614 -27.017 1.00 97.12 306 ALA A O 1
ATOM 2309 N N . ALA A 1 307 ? 14.978 0.069 -25.877 1.00 97.75 307 ALA A N 1
ATOM 2310 C CA . ALA A 1 307 ? 15.206 -1.001 -26.849 1.00 97.75 307 ALA A CA 1
ATOM 2311 C C . ALA A 1 307 ? 14.640 -0.664 -28.244 1.00 97.75 307 ALA A C 1
ATOM 2313 O O . ALA A 1 307 ? 15.268 -0.957 -29.264 1.00 97.75 307 ALA A O 1
ATOM 2314 N N . LYS A 1 308 ? 13.475 -0.001 -28.312 1.00 97.81 308 LYS A N 1
ATOM 2315 C CA . LYS A 1 308 ? 12.900 0.473 -29.586 1.00 97.81 308 LYS A CA 1
ATOM 2316 C C . LYS A 1 308 ? 13.743 1.581 -30.212 1.00 97.81 308 LYS A C 1
ATOM 2318 O O . LYS A 1 308 ? 13.964 1.550 -31.421 1.00 97.81 308 LYS A O 1
ATOM 2323 N N . VAL A 1 309 ? 14.223 2.531 -29.407 1.00 97.88 309 VAL A N 1
ATOM 2324 C CA . VAL A 1 309 ? 15.115 3.603 -29.875 1.00 97.88 309 VAL A CA 1
ATOM 2325 C C . VAL A 1 309 ? 16.415 3.012 -30.422 1.00 97.88 309 VAL A C 1
ATOM 2327 O O . VAL A 1 309 ? 16.827 3.390 -31.517 1.00 97.88 309 VAL A O 1
ATOM 2330 N N . LEU A 1 310 ? 17.019 2.034 -29.736 1.00 98.06 310 LEU A N 1
ATOM 2331 C CA . LEU A 1 310 ? 18.193 1.321 -30.245 1.00 98.06 310 LEU A CA 1
ATOM 2332 C C . LEU A 1 310 ? 17.906 0.691 -31.614 1.00 98.06 310 LEU A C 1
ATOM 2334 O O . LEU A 1 310 ? 18.649 0.932 -32.561 1.00 98.06 310 LEU A O 1
ATOM 2338 N N . ALA A 1 311 ? 16.813 -0.065 -31.747 1.00 98.06 311 ALA A N 1
ATOM 2339 C CA . ALA A 1 311 ? 16.457 -0.714 -33.008 1.00 98.06 311 ALA A CA 1
ATOM 2340 C C . ALA A 1 311 ? 16.283 0.294 -34.162 1.00 98.06 311 ALA A C 1
ATOM 2342 O O . ALA A 1 311 ? 16.776 0.066 -35.269 1.00 98.06 311 ALA A O 1
ATOM 2343 N N . GLN A 1 312 ? 15.638 1.436 -33.900 1.00 98.06 312 GLN A N 1
ATOM 2344 C CA . GLN A 1 312 ? 15.496 2.522 -34.876 1.00 98.06 312 GLN A CA 1
ATOM 2345 C C . GLN A 1 312 ? 16.848 3.128 -35.268 1.00 98.06 312 GLN A C 1
ATOM 2347 O O . GLN A 1 312 ? 17.085 3.407 -36.441 1.00 98.06 312 GLN A O 1
ATOM 2352 N N . GLN A 1 313 ? 17.750 3.309 -34.306 1.00 97.88 313 GLN A N 1
ATOM 2353 C CA . GLN A 1 313 ? 19.073 3.886 -34.543 1.00 97.88 313 GLN A CA 1
ATOM 2354 C C . GLN A 1 313 ? 19.987 2.932 -35.309 1.00 97.88 313 GLN A C 1
ATOM 2356 O O . GLN A 1 313 ? 20.683 3.364 -36.224 1.00 97.88 313 GLN A O 1
ATOM 2361 N N . VAL A 1 314 ? 19.927 1.630 -35.022 1.00 97.69 314 VAL A N 1
ATOM 2362 C CA . VAL A 1 314 ? 20.607 0.597 -35.816 1.00 97.69 314 VAL A CA 1
ATOM 2363 C C . VAL A 1 314 ? 20.108 0.618 -37.261 1.00 97.69 314 VAL A C 1
ATOM 2365 O O . VAL A 1 314 ? 20.917 0.629 -38.189 1.00 97.69 314 VAL A O 1
ATOM 2368 N N . ALA A 1 315 ? 18.789 0.686 -37.470 1.00 97.12 315 ALA A N 1
ATOM 2369 C CA . ALA A 1 315 ? 18.212 0.791 -38.808 1.00 97.12 315 ALA A CA 1
ATOM 2370 C C . ALA A 1 315 ? 18.671 2.069 -39.535 1.00 97.12 315 ALA A C 1
ATOM 2372 O O . ALA A 1 315 ? 19.106 1.993 -40.683 1.00 97.12 315 ALA A O 1
ATOM 2373 N N . ARG A 1 316 ? 18.654 3.225 -38.856 1.00 97.50 316 ARG A N 1
ATOM 2374 C CA . ARG A 1 316 ? 19.102 4.509 -39.418 1.00 97.50 316 ARG A CA 1
ATOM 2375 C C . ARG A 1 316 ? 20.584 4.497 -39.793 1.00 97.50 316 ARG A C 1
ATOM 2377 O O . ARG A 1 316 ? 20.935 4.956 -40.873 1.00 97.50 316 ARG A O 1
ATOM 2384 N N . ARG A 1 317 ? 21.452 3.950 -38.938 1.00 97.31 317 ARG A N 1
ATOM 2385 C CA . ARG A 1 317 ? 22.902 3.858 -39.190 1.00 97.31 317 ARG A CA 1
ATOM 2386 C C . ARG A 1 317 ? 23.212 2.956 -40.386 1.00 97.31 317 ARG A C 1
ATOM 2388 O O . ARG A 1 317 ? 24.060 3.303 -41.203 1.00 97.31 317 ARG A O 1
ATOM 2395 N N . ARG A 1 318 ? 22.480 1.847 -40.539 1.00 95.81 318 ARG A N 1
ATOM 2396 C CA . ARG A 1 318 ? 22.579 0.980 -41.724 1.00 95.81 318 ARG A CA 1
ATOM 2397 C C . ARG A 1 318 ? 22.083 1.674 -42.993 1.00 95.81 318 ARG A C 1
ATOM 2399 O O . ARG A 1 318 ? 22.751 1.578 -44.014 1.00 95.81 318 ARG A O 1
ATOM 2406 N N . ALA A 1 319 ? 20.964 2.396 -42.925 1.00 95.62 319 ALA A N 1
ATOM 2407 C CA . ALA A 1 319 ? 20.450 3.166 -44.059 1.00 95.62 319 ALA A CA 1
ATOM 2408 C C . ALA A 1 319 ? 21.436 4.260 -44.502 1.00 95.62 319 ALA A C 1
ATOM 2410 O O . ALA A 1 319 ? 21.735 4.362 -45.686 1.00 95.62 319 ALA A O 1
ATOM 2411 N N . LEU A 1 320 ? 22.021 5.000 -43.553 1.00 97.06 320 LEU A N 1
ATOM 2412 C CA . LEU A 1 320 ? 23.065 5.989 -43.837 1.00 97.06 320 LEU A CA 1
ATOM 2413 C C . LEU A 1 320 ? 24.270 5.356 -44.545 1.00 97.06 320 LEU A C 1
ATOM 2415 O O . LEU A 1 320 ? 24.814 5.939 -45.474 1.00 97.06 320 LEU A O 1
ATOM 2419 N N . ALA A 1 321 ? 24.688 4.160 -44.129 1.00 95.69 321 ALA A N 1
ATOM 2420 C CA . ALA A 1 321 ? 25.773 3.451 -44.797 1.00 95.69 321 ALA A CA 1
ATOM 2421 C C . ALA A 1 321 ? 25.432 3.118 -46.261 1.00 95.69 321 ALA A C 1
ATOM 2423 O O . ALA A 1 321 ? 26.276 3.302 -47.132 1.00 95.69 321 ALA A O 1
ATOM 2424 N N . GLU A 1 322 ? 24.199 2.695 -46.550 1.00 93.56 322 GLU A N 1
ATOM 2425 C CA . GLU A 1 322 ? 23.742 2.481 -47.931 1.00 93.56 322 GLU A CA 1
ATOM 2426 C C . GLU A 1 322 ? 23.710 3.782 -48.743 1.00 93.56 322 GLU A C 1
ATOM 2428 O O . GLU A 1 322 ? 24.180 3.807 -49.881 1.00 93.56 322 GLU A O 1
ATOM 2433 N N . GLU A 1 323 ? 23.245 4.885 -48.152 1.00 95.00 323 GLU A N 1
ATOM 2434 C CA . GLU A 1 323 ? 23.295 6.207 -48.788 1.00 95.00 323 GLU A CA 1
ATOM 2435 C C . GLU A 1 323 ? 24.734 6.631 -49.110 1.00 95.00 323 GLU A C 1
ATOM 2437 O O . GLU A 1 323 ? 25.008 7.128 -50.202 1.00 95.00 323 GLU A O 1
ATOM 2442 N N . LEU A 1 324 ? 25.674 6.412 -48.184 1.00 95.31 324 LEU A N 1
ATOM 2443 C CA . LEU A 1 324 ? 27.087 6.743 -48.373 1.00 95.31 324 LEU A CA 1
ATOM 2444 C C . LEU A 1 324 ? 27.734 5.909 -49.486 1.00 95.31 324 LEU A C 1
ATOM 2446 O O . LEU A 1 324 ? 28.536 6.450 -50.246 1.00 95.31 324 LEU A O 1
ATOM 2450 N N . LYS A 1 325 ? 27.368 4.630 -49.632 1.00 91.62 325 LYS A N 1
ATOM 2451 C CA . LYS A 1 325 ? 27.827 3.791 -50.754 1.00 91.62 325 LYS A CA 1
ATOM 2452 C C . LYS A 1 325 ? 27.275 4.282 -52.083 1.00 91.62 325 LYS A C 1
ATOM 2454 O O . LYS A 1 325 ? 28.025 4.439 -53.042 1.00 91.62 325 LYS A O 1
ATOM 2459 N N . GLN A 1 326 ? 25.975 4.576 -52.148 1.00 91.12 326 GLN A N 1
ATOM 2460 C CA . GLN A 1 326 ? 25.363 5.145 -53.351 1.00 91.12 326 GLN A CA 1
ATOM 2461 C C . GLN A 1 326 ? 26.034 6.471 -53.730 1.00 91.12 326 GLN A C 1
ATOM 2463 O O . GLN A 1 326 ? 26.380 6.678 -54.893 1.00 91.12 326 GLN A O 1
ATOM 2468 N N . TYR A 1 327 ? 26.298 7.331 -52.743 1.00 93.81 327 TYR A N 1
ATOM 2469 C CA . TYR A 1 327 ? 27.024 8.583 -52.936 1.00 93.81 327 TYR A CA 1
ATOM 2470 C C . TYR A 1 327 ? 28.442 8.348 -53.476 1.00 93.81 327 TYR A C 1
ATOM 2472 O O . TYR A 1 327 ? 28.833 8.970 -54.464 1.00 93.81 327 TYR A O 1
ATOM 2480 N N . ALA A 1 328 ? 29.185 7.398 -52.901 1.00 91.62 328 ALA A N 1
ATOM 2481 C CA . ALA A 1 328 ? 30.513 7.016 -53.376 1.00 91.62 328 ALA A CA 1
ATOM 2482 C C . ALA A 1 328 ? 30.498 6.527 -54.836 1.00 91.62 328 ALA A C 1
ATOM 2484 O O . ALA A 1 328 ? 31.309 6.976 -55.647 1.00 91.62 328 ALA A O 1
ATOM 2485 N N . ARG A 1 329 ? 29.546 5.657 -55.201 1.00 88.25 329 ARG A N 1
ATOM 2486 C CA . ARG A 1 329 ? 29.382 5.142 -56.574 1.00 88.25 329 ARG A CA 1
ATOM 2487 C C . ARG A 1 329 ? 29.086 6.264 -57.572 1.00 88.25 329 ARG A C 1
ATOM 2489 O O . ARG A 1 329 ? 29.675 6.289 -58.651 1.00 88.25 329 ARG A O 1
ATOM 2496 N N . VAL A 1 330 ? 28.241 7.229 -57.199 1.00 89.19 330 VAL A N 1
ATOM 2497 C CA . VAL A 1 330 ? 27.969 8.421 -58.020 1.00 89.19 330 VAL A CA 1
ATOM 2498 C C . VAL A 1 330 ? 29.236 9.258 -58.215 1.00 89.19 330 VAL A C 1
ATOM 2500 O O . VAL A 1 330 ? 29.523 9.658 -59.344 1.00 89.19 330 VAL A O 1
ATOM 2503 N N . LEU A 1 331 ? 30.022 9.489 -57.157 1.00 90.50 331 LEU A N 1
ATOM 2504 C CA . LEU A 1 331 ? 31.290 10.222 -57.256 1.00 90.50 331 LEU A CA 1
ATOM 2505 C C . LEU A 1 331 ? 32.290 9.525 -58.190 1.00 90.50 331 LEU A C 1
ATOM 2507 O O . LEU A 1 331 ? 32.962 10.201 -58.972 1.00 90.50 331 LEU A O 1
ATOM 2511 N N . PHE A 1 332 ? 32.381 8.193 -58.149 1.00 87.12 332 PHE A N 1
ATOM 2512 C CA . PHE A 1 332 ? 33.239 7.439 -59.065 1.00 87.12 332 PHE A CA 1
ATOM 2513 C C . PHE A 1 332 ? 32.757 7.521 -60.515 1.00 87.12 332 PHE A C 1
ATOM 2515 O O . PHE A 1 332 ? 33.555 7.847 -61.392 1.00 87.12 332 PHE A O 1
ATOM 2522 N N . ALA A 1 333 ? 31.462 7.319 -60.776 1.00 85.31 333 ALA A N 1
ATOM 2523 C CA . ALA A 1 333 ? 30.906 7.397 -62.129 1.00 85.31 333 ALA A CA 1
ATOM 2524 C C . ALA A 1 333 ? 31.080 8.793 -62.756 1.00 85.31 333 ALA A C 1
ATOM 2526 O O . ALA A 1 333 ? 31.501 8.918 -63.908 1.00 85.31 333 ALA A O 1
ATOM 2527 N N . GLN A 1 334 ? 30.839 9.859 -61.980 1.00 87.62 334 GLN A N 1
ATOM 2528 C CA . GLN A 1 334 ? 31.072 11.240 -62.423 1.00 87.62 334 GLN A CA 1
ATOM 2529 C C . GLN A 1 334 ? 32.533 11.484 -62.830 1.00 87.62 334 GLN A C 1
ATOM 2531 O O . GLN A 1 334 ? 32.798 12.239 -63.770 1.00 87.62 334 GLN A O 1
ATOM 2536 N N . LYS A 1 335 ? 33.485 10.847 -62.139 1.00 84.62 335 LYS A N 1
ATOM 2537 C CA . LYS A 1 335 ? 34.920 10.993 -62.414 1.00 84.62 335 LYS A CA 1
ATOM 2538 C C . LYS A 1 335 ? 35.407 10.110 -63.563 1.00 84.62 335 LYS A C 1
ATOM 2540 O O . LYS A 1 335 ? 36.245 10.581 -64.330 1.00 84.62 335 LYS A O 1
ATOM 2545 N N . ALA A 1 336 ? 34.888 8.889 -63.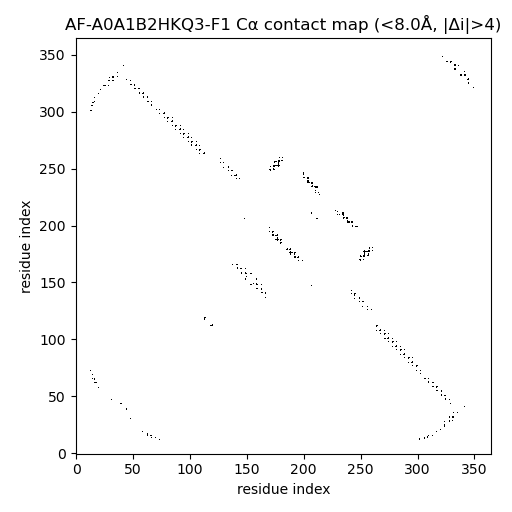701 1.00 84.25 336 ALA A N 1
ATOM 2546 C CA . ALA A 1 336 ? 35.257 7.954 -64.767 1.00 84.25 336 ALA A CA 1
ATOM 2547 C C . ALA A 1 336 ? 34.815 8.444 -66.157 1.00 84.25 336 ALA A C 1
ATOM 2549 O O . ALA A 1 336 ? 35.497 8.185 -67.144 1.00 84.25 336 ALA A O 1
ATOM 2550 N N . ARG A 1 337 ? 33.705 9.202 -66.237 1.00 82.56 337 ARG A N 1
ATOM 2551 C CA . ARG A 1 337 ? 33.073 9.646 -67.500 1.00 82.56 337 ARG A CA 1
ATOM 2552 C C . ARG A 1 337 ? 32.716 8.495 -68.457 1.00 82.56 337 ARG A C 1
ATOM 2554 O O . ARG A 1 337 ? 32.478 8.754 -69.635 1.00 82.56 337 ARG A O 1
ATOM 2561 N N . ASP A 1 338 ? 32.644 7.264 -67.957 1.00 73.31 338 ASP A N 1
ATOM 2562 C CA . ASP A 1 338 ? 32.233 6.086 -68.716 1.00 73.31 338 ASP A CA 1
ATOM 2563 C C . ASP A 1 338 ? 30.787 5.693 -68.340 1.00 73.31 338 ASP A C 1
ATOM 2565 O O . ASP A 1 338 ? 30.504 5.443 -67.163 1.00 73.31 338 ASP A O 1
ATOM 2569 N N . PRO A 1 339 ? 29.850 5.648 -69.308 1.00 69.19 339 PRO A N 1
ATOM 2570 C CA . PRO A 1 339 ? 28.503 5.127 -69.099 1.00 69.19 339 PRO A CA 1
ATOM 2571 C C . PRO A 1 339 ? 28.468 3.679 -68.593 1.00 69.19 339 PRO A C 1
ATOM 2573 O O . PRO A 1 339 ? 27.544 3.330 -67.866 1.00 69.19 339 PRO A O 1
ATOM 2576 N N . SER A 1 340 ? 29.447 2.835 -68.925 1.00 70.75 340 SER A N 1
ATOM 2577 C CA . SER A 1 340 ? 29.476 1.423 -68.508 1.00 70.75 340 SER A CA 1
ATOM 2578 C C . SER A 1 340 ? 29.552 1.256 -66.980 1.00 70.75 340 SER A C 1
ATOM 2580 O O . SER A 1 340 ? 28.953 0.344 -66.413 1.00 70.75 340 SER A O 1
ATOM 2582 N N . VAL A 1 341 ? 30.177 2.213 -66.287 1.00 68.19 341 VAL A N 1
ATOM 2583 C CA . VAL A 1 341 ? 30.294 2.258 -64.820 1.00 68.19 341 VAL A CA 1
ATOM 2584 C C . VAL A 1 341 ? 28.950 2.578 -64.146 1.00 68.19 341 VAL A C 1
ATOM 2586 O O . VAL A 1 341 ? 28.763 2.304 -62.958 1.00 68.19 341 VAL A O 1
ATOM 2589 N N . THR A 1 342 ? 27.972 3.114 -64.888 1.00 66.69 342 THR A N 1
ATOM 2590 C CA . THR A 1 342 ? 26.649 3.421 -64.321 1.00 66.69 342 THR A CA 1
ATOM 2591 C C . THR A 1 342 ? 25.796 2.185 -64.038 1.00 66.69 342 THR A C 1
ATOM 2593 O O . THR A 1 342 ? 24.980 2.237 -63.117 1.00 66.69 342 THR A O 1
ATOM 2596 N N . ASP A 1 343 ? 26.038 1.050 -64.704 1.00 69.50 343 ASP A N 1
ATOM 2597 C CA . ASP A 1 343 ? 25.310 -0.197 -64.422 1.00 69.50 343 ASP A CA 1
ATOM 2598 C C . ASP A 1 343 ? 25.613 -0.729 -63.007 1.00 69.50 343 ASP A C 1
ATOM 2600 O O . ASP A 1 343 ? 24.727 -1.252 -62.325 1.00 69.50 343 ASP A O 1
ATOM 2604 N N . ALA A 1 344 ? 26.830 -0.500 -62.496 1.00 69.69 344 ALA A N 1
ATOM 2605 C CA . ALA A 1 344 ? 27.220 -0.868 -61.132 1.00 69.69 344 ALA A CA 1
ATOM 2606 C C . ALA A 1 344 ? 26.536 -0.012 -60.042 1.00 69.69 344 ALA A C 1
ATOM 2608 O O . ALA A 1 344 ? 26.468 -0.425 -58.882 1.00 69.69 344 ALA A O 1
ATOM 2609 N N . ILE A 1 345 ? 25.988 1.162 -60.387 1.00 70.44 345 ILE A N 1
ATOM 2610 C CA . ILE A 1 345 ? 25.285 2.043 -59.435 1.00 70.44 345 ILE A CA 1
ATOM 2611 C C . ILE A 1 345 ? 23.995 1.383 -58.930 1.00 70.44 345 ILE A C 1
ATOM 2613 O O . ILE A 1 345 ? 23.625 1.569 -57.770 1.00 70.44 345 ILE A O 1
ATOM 2617 N N . LEU A 1 346 ? 23.333 0.589 -59.778 1.00 75.94 346 LEU A N 1
ATOM 2618 C CA . LEU A 1 346 ? 22.048 -0.049 -59.479 1.00 75.94 346 LEU A CA 1
ATOM 2619 C C . LEU A 1 346 ? 22.181 -1.444 -58.852 1.00 75.94 346 LEU A C 1
ATOM 2621 O O . LEU A 1 346 ? 21.170 -2.047 -58.487 1.00 75.94 346 LEU A O 1
ATOM 2625 N N . ALA A 1 347 ? 23.403 -1.965 -58.711 1.00 75.38 347 ALA A N 1
ATOM 2626 C CA . ALA A 1 347 ? 23.627 -3.266 -58.095 1.00 75.38 347 ALA A CA 1
ATOM 2627 C C . ALA A 1 347 ? 23.190 -3.256 -56.618 1.00 75.38 347 ALA A C 1
ATOM 2629 O O . ALA A 1 347 ? 23.578 -2.373 -55.841 1.00 75.38 347 ALA A O 1
ATOM 2630 N N . GLN A 1 348 ? 22.382 -4.251 -56.230 1.00 76.12 348 GLN A N 1
ATOM 2631 C CA . GLN A 1 348 ? 21.997 -4.458 -54.833 1.00 76.12 348 GLN A CA 1
ATOM 2632 C C . GLN A 1 348 ? 23.241 -4.724 -53.981 1.00 76.12 348 GLN A C 1
ATOM 2634 O O . GLN A 1 348 ? 24.125 -5.490 -54.364 1.00 76.12 348 GLN A O 1
ATOM 2639 N N . ASP A 1 349 ? 23.303 -4.088 -52.812 1.00 71.25 349 ASP A N 1
ATOM 2640 C CA . ASP A 1 349 ? 24.341 -4.359 -51.824 1.00 71.25 349 ASP A CA 1
ATOM 2641 C C . ASP A 1 349 ? 24.130 -5.757 -51.231 1.00 71.25 349 ASP A C 1
ATOM 2643 O O . ASP A 1 349 ? 23.143 -6.024 -50.541 1.00 71.25 349 ASP A O 1
ATOM 2647 N N . HIS A 1 350 ? 25.054 -6.669 -51.516 1.00 67.81 350 HIS A N 1
ATOM 2648 C CA . HIS A 1 350 ? 25.045 -8.008 -50.945 1.00 67.81 350 HIS A CA 1
ATOM 2649 C C . HIS A 1 350 ? 25.900 -8.017 -49.673 1.00 67.81 350 HIS A C 1
ATOM 2651 O O . HIS A 1 350 ? 27.119 -8.165 -49.730 1.00 67.81 350 HIS A O 1
ATOM 2657 N N . ARG A 1 351 ? 25.254 -7.866 -48.507 1.00 66.06 351 ARG A N 1
ATOM 2658 C CA . ARG A 1 351 ? 25.878 -8.140 -47.200 1.00 66.06 351 ARG A CA 1
ATOM 2659 C C . ARG A 1 351 ? 25.542 -9.562 -46.732 1.00 66.06 351 ARG A C 1
ATOM 2661 O O . ARG A 1 351 ? 24.379 -9.954 -46.837 1.00 66.06 351 ARG A O 1
ATOM 2668 N N . PRO A 1 352 ? 26.480 -10.289 -46.100 1.00 62.50 352 PRO A N 1
ATOM 2669 C CA . PRO A 1 352 ? 27.907 -9.979 -45.961 1.00 62.50 352 PRO A CA 1
ATOM 2670 C C . PRO A 1 352 ? 28.669 -10.214 -47.277 1.00 62.50 352 PRO A C 1
ATOM 2672 O O . PRO A 1 352 ? 28.314 -11.108 -48.041 1.00 62.50 352 PRO A O 1
ATOM 2675 N N . TYR A 1 353 ? 29.731 -9.439 -47.527 1.00 60.62 353 TYR A N 1
ATOM 2676 C CA . TYR A 1 353 ? 30.615 -9.699 -48.664 1.00 60.62 353 TYR A CA 1
ATOM 2677 C C . TYR A 1 353 ? 31.391 -10.990 -48.416 1.00 60.62 353 TYR A C 1
ATOM 2679 O O . TYR A 1 353 ? 32.264 -11.051 -47.547 1.00 60.62 353 TYR A O 1
ATOM 2687 N N . ASP A 1 354 ? 31.070 -12.019 -49.189 1.00 60.53 354 ASP A N 1
ATOM 2688 C CA . ASP A 1 354 ? 31.884 -13.216 -49.249 1.00 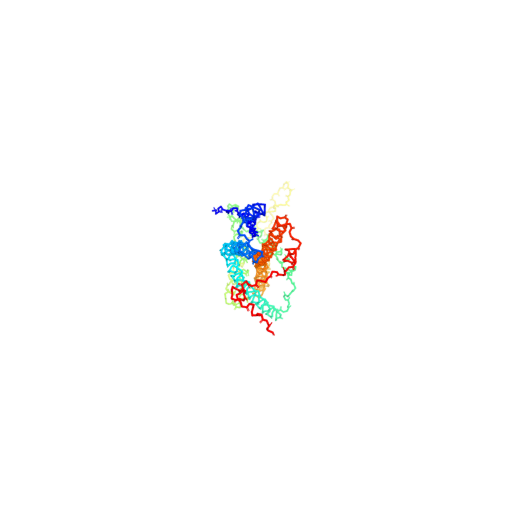60.53 354 ASP A CA 1
ATOM 2689 C C . ASP A 1 354 ? 33.091 -12.938 -50.156 1.00 60.53 354 ASP A C 1
ATOM 2691 O O . ASP A 1 354 ? 32.985 -12.864 -51.381 1.00 60.53 354 ASP A O 1
ATOM 2695 N N . TYR A 1 355 ? 34.265 -12.749 -49.550 1.00 58.34 355 TYR A N 1
ATOM 2696 C CA . TYR A 1 355 ? 35.516 -12.562 -50.291 1.00 58.34 355 TYR A CA 1
ATOM 2697 C C . TYR A 1 355 ? 35.878 -13.786 -51.154 1.00 58.34 355 TYR A C 1
ATOM 2699 O O . TYR A 1 355 ? 36.779 -13.695 -51.987 1.00 58.34 355 TYR A O 1
ATOM 2707 N N . THR A 1 356 ? 35.199 -14.926 -50.978 1.00 57.31 356 THR A N 1
ATOM 2708 C CA . THR A 1 356 ? 35.497 -16.163 -51.706 1.00 57.31 356 THR A CA 1
ATOM 2709 C C . THR A 1 356 ? 34.803 -16.262 -53.068 1.00 57.31 356 THR A C 1
ATOM 2711 O O . THR A 1 356 ? 35.316 -16.944 -53.957 1.00 57.31 356 THR A O 1
ATOM 2714 N N . THR A 1 357 ? 33.698 -15.546 -53.304 1.00 54.56 357 THR A N 1
ATOM 2715 C CA . THR A 1 357 ? 32.912 -15.707 -54.543 1.00 54.56 357 THR A CA 1
ATOM 2716 C C . THR A 1 357 ? 33.408 -14.864 -55.720 1.00 54.56 357 THR A C 1
ATOM 2718 O O . THR A 1 357 ? 33.191 -15.245 -56.867 1.00 54.56 357 THR A O 1
ATOM 2721 N N . ASN A 1 358 ? 34.148 -13.775 -55.485 1.00 51.38 358 ASN A N 1
ATOM 2722 C CA . ASN A 1 358 ? 34.562 -12.859 -56.563 1.00 51.38 358 ASN A CA 1
ATOM 2723 C C . ASN A 1 358 ? 35.837 -13.279 -57.319 1.00 51.38 358 ASN A C 1
ATOM 2725 O O . ASN A 1 358 ? 36.174 -12.667 -58.329 1.00 51.38 358 ASN A O 1
ATOM 2729 N N . GLY A 1 359 ? 36.530 -14.335 -56.879 1.00 50.72 359 GLY A N 1
ATOM 2730 C CA . GLY A 1 359 ? 37.686 -14.901 -57.590 1.00 50.72 359 GLY A CA 1
ATOM 2731 C C . GLY A 1 359 ? 37.362 -16.087 -58.504 1.00 50.72 359 GLY A C 1
ATOM 2732 O O . GLY A 1 359 ? 38.239 -16.550 -59.228 1.00 50.72 359 GLY A O 1
ATOM 2733 N N . SER A 1 360 ? 36.126 -16.601 -58.471 1.00 48.34 360 SER A N 1
ATOM 2734 C CA . SER A 1 360 ? 35.722 -17.795 -59.226 1.00 48.34 360 SER A CA 1
ATOM 2735 C C . SER A 1 360 ? 34.484 -17.568 -60.088 1.00 48.34 360 SER A C 1
ATOM 2737 O O . SER A 1 360 ? 33.636 -18.451 -60.213 1.00 48.34 360 SER A O 1
ATOM 2739 N N . SER A 1 361 ? 34.403 -16.420 -60.771 1.00 49.53 361 SER A N 1
ATOM 2740 C CA . SER A 1 361 ? 33.595 -16.326 -61.991 1.00 49.53 361 SER A CA 1
ATOM 2741 C C . SER A 1 361 ? 34.210 -17.243 -63.054 1.00 49.53 361 SER A C 1
ATOM 2743 O O . SER A 1 361 ? 34.846 -16.828 -64.022 1.00 49.53 361 SER A O 1
ATOM 2745 N N . GLY A 1 362 ? 34.044 -18.549 -62.837 1.00 46.56 362 GLY A N 1
ATOM 2746 C CA . GLY A 1 362 ? 34.164 -19.558 -63.855 1.00 46.56 362 GLY A CA 1
ATOM 2747 C C . GLY A 1 362 ? 33.304 -19.077 -65.001 1.00 46.56 362 GLY A C 1
ATOM 2748 O O . GLY A 1 362 ? 32.083 -18.992 -64.879 1.00 46.56 362 GLY A O 1
ATOM 2749 N N . ARG A 1 363 ? 33.969 -18.701 -66.095 1.00 43.00 363 ARG A N 1
ATOM 2750 C CA . ARG A 1 363 ? 33.334 -18.615 -67.400 1.00 43.00 363 ARG A CA 1
ATOM 2751 C C . ARG A 1 363 ? 32.522 -19.902 -67.561 1.00 43.00 363 ARG A C 1
ATOM 2753 O O . ARG A 1 363 ? 33.143 -20.967 -67.566 1.00 43.00 363 ARG A O 1
ATOM 2760 N N . PRO A 1 364 ? 31.186 -19.846 -67.672 1.00 49.88 364 PRO A N 1
ATOM 2761 C CA . PRO A 1 364 ? 30.491 -20.958 -68.283 1.00 49.88 364 PRO A CA 1
ATOM 2762 C C . PRO A 1 364 ? 31.058 -21.060 -69.703 1.00 49.88 364 PRO A C 1
ATOM 2764 O O . PRO A 1 364 ? 31.031 -20.087 -70.459 1.00 49.88 364 PRO A O 1
ATOM 2767 N N . SER A 1 365 ? 31.699 -22.192 -69.988 1.00 44.75 365 SER A N 1
ATOM 2768 C CA . SER A 1 365 ? 32.112 -22.595 -71.334 1.00 44.75 365 SER A CA 1
ATOM 2769 C C . SER A 1 365 ? 30.907 -22.778 -72.237 1.00 44.75 365 SER A C 1
ATOM 2771 O O . SER A 1 365 ? 29.933 -23.384 -71.727 1.00 44.75 365 SER A O 1
#